Protein AF-A0A2S2P5C7-F1 (afdb_monomer_lite)

Sequence (188 aa):
GDPSWLLGLTHVPRKLRNLYEINKILAHRPWLVTKEDIKKVVKGPNSWSMSDLGHAIILLVHFHSLCSFVFACNLNDEIPRAVKVSGVYFRRRSKPCLRGYADESVISDDEGLEPIVERMKKLSEPATEQERIQRYELVQSQLCDSDTSADNGLDPDVKPFVEDSGYSYLDCSRRQFAQQSSFILQVL

InterPro domains:
  IPR006730 Sestrin [PF04636] (1-183)
  IPR006730 Sestrin [PTHR12474] (1-182)

Radius of gyration: 22.21 Å; chains: 1; bounding box: 50×44×58 Å

Organism: Schizaphis graminum (NCBI:txid13262)

Foldseek 3Di:
DPCQPLVFPVSDDPLVNLCVVVLLCLLAPVVPDDPVSQCSQQDDPSHDDPVRVVVVSVVSNVVSVVVVVCVVVVVVVPDDVDDPPDDPDPPDPPDDPDPDDDDPDDDPCCVVVVVVVVVVVVVPDDDDPVVVVVVVVVVLVVVLPDPPPPCPDDDPSCVSHDDCPVRHNHDPVPPPCSVPDDDDDDDD

Secondary structure (DSSP, 8-state):
--GGGGG-GGGS-HHHHTTHHHHHHHHH-GGG--HHHHHHHHSSTTPPPHHHHHHHHHHHHHHHHHHHHHHHTTGGGG--SS--------------S--S---------GGGTHHHHHHHHHTTSPPPHHHHHHHHHHHHHHHHT----------TTTGGG-S-TT--S--TT-TTTTTS--------

pLDDT: mean 75.25, std 20.29, range [33.53, 97.94]

Structure (mmCIF, N/CA/C/O backbone):
data_AF-A0A2S2P5C7-F1
#
_entry.id   AF-A0A2S2P5C7-F1
#
loop_
_atom_site.group_PDB
_atom_site.id
_atom_site.type_symbol
_atom_site.label_atom_id
_atom_site.label_alt_id
_atom_site.label_comp_id
_atom_site.label_asym_id
_atom_site.label_entity_id
_atom_site.label_seq_id
_atom_site.pdbx_PDB_ins_code
_atom_site.Cartn_x
_atom_site.Cartn_y
_atom_site.Cartn_z
_atom_site.occupancy
_atom_site.B_iso_or_equiv
_atom_site.auth_seq_id
_atom_site.auth_comp_id
_atom_site.auth_asym_id
_atom_site.auth_atom_id
_atom_site.pdbx_PDB_model_num
ATOM 1 N N . GLY A 1 1 ? 19.003 -4.142 -11.051 1.00 83.38 1 GLY A N 1
ATOM 2 C CA . GLY A 1 1 ? 17.843 -3.761 -11.878 1.00 83.38 1 GLY A CA 1
ATOM 3 C C . GLY A 1 1 ? 18.333 -2.972 -13.068 1.00 83.38 1 GLY A C 1
ATOM 4 O O . GLY A 1 1 ? 19.464 -2.502 -13.027 1.00 83.38 1 GLY A O 1
ATOM 5 N N . ASP A 1 2 ? 17.518 -2.856 -14.108 1.00 93.94 2 ASP A N 1
ATOM 6 C CA . ASP A 1 2 ? 17.809 -1.975 -15.242 1.00 93.94 2 ASP A CA 1
ATOM 7 C C . ASP A 1 2 ? 17.642 -0.504 -14.794 1.00 93.94 2 ASP A C 1
ATOM 9 O O . ASP A 1 2 ? 16.569 -0.149 -14.296 1.00 93.94 2 ASP A O 1
ATOM 13 N N . PRO A 1 3 ? 18.682 0.346 -14.912 1.00 95.44 3 PRO A N 1
ATOM 14 C CA . PRO A 1 3 ? 18.632 1.737 -14.460 1.00 95.44 3 PRO A CA 1
ATOM 15 C C . PRO A 1 3 ? 17.555 2.577 -15.146 1.00 95.44 3 PRO A C 1
ATOM 17 O O . PRO A 1 3 ? 17.092 3.553 -14.561 1.00 95.44 3 PRO A O 1
ATOM 20 N N . SER A 1 4 ? 17.128 2.200 -16.356 1.00 96.19 4 SER A N 1
ATOM 21 C CA . SER A 1 4 ? 16.084 2.926 -17.084 1.00 96.19 4 SER A CA 1
ATOM 22 C C . SER A 1 4 ? 14.759 2.960 -16.323 1.00 96.19 4 SER A C 1
ATOM 24 O O . SER A 1 4 ? 13.981 3.892 -16.497 1.00 96.19 4 SER A O 1
ATOM 26 N N . TRP A 1 5 ? 14.521 2.009 -15.414 1.00 95.38 5 TRP A N 1
ATOM 27 C CA . TRP A 1 5 ? 13.316 1.978 -14.585 1.00 95.38 5 TRP A CA 1
ATOM 28 C C . TRP A 1 5 ? 13.217 3.194 -13.666 1.00 95.38 5 TRP A C 1
ATOM 30 O O . TRP A 1 5 ? 12.113 3.563 -13.282 1.00 95.38 5 TRP A O 1
ATOM 40 N N . LEU A 1 6 ? 14.346 3.834 -13.342 1.00 94.00 6 LEU A N 1
ATOM 41 C CA . LEU A 1 6 ? 14.386 5.040 -12.518 1.00 94.00 6 LEU A CA 1
ATOM 42 C C . LEU A 1 6 ? 13.932 6.304 -13.268 1.00 94.00 6 LEU A C 1
ATOM 44 O O . LEU A 1 6 ? 13.795 7.356 -12.657 1.00 94.00 6 LEU A O 1
ATOM 48 N N . LEU A 1 7 ? 13.686 6.214 -14.578 1.00 94.12 7 LEU A N 1
ATOM 49 C CA . LEU A 1 7 ? 13.185 7.332 -15.382 1.00 94.12 7 LEU A CA 1
ATOM 50 C C . LEU A 1 7 ? 11.665 7.535 -15.235 1.00 94.12 7 LEU A C 1
ATOM 52 O O . LEU A 1 7 ? 11.131 8.528 -15.721 1.00 94.12 7 LEU A O 1
ATOM 56 N N . GLY A 1 8 ? 10.965 6.604 -14.578 1.00 93.56 8 GLY A N 1
ATOM 57 C CA . GLY A 1 8 ? 9.532 6.685 -14.290 1.00 93.56 8 GLY A CA 1
ATOM 58 C C . GLY A 1 8 ? 8.762 5.419 -14.667 1.00 93.56 8 GLY A C 1
ATOM 59 O O . GLY A 1 8 ? 9.292 4.496 -15.291 1.00 93.56 8 GLY A O 1
ATOM 60 N N . LEU A 1 9 ? 7.472 5.375 -14.315 1.00 93.25 9 LEU A N 1
ATOM 61 C CA . LEU A 1 9 ? 6.610 4.195 -14.512 1.00 93.25 9 LEU A CA 1
ATOM 62 C C . LEU A 1 9 ? 6.568 3.703 -15.964 1.00 93.25 9 LEU A C 1
ATOM 64 O O . LEU A 1 9 ? 6.479 2.499 -16.219 1.00 93.25 9 LEU A O 1
ATOM 68 N N . THR A 1 10 ? 6.666 4.602 -16.941 1.00 94.50 10 THR A N 1
ATOM 69 C CA . THR A 1 10 ? 6.653 4.274 -18.377 1.00 94.50 10 THR A CA 1
ATOM 70 C C . THR A 1 10 ? 7.843 3.409 -18.817 1.00 94.50 10 THR A C 1
ATOM 72 O O . THR A 1 10 ? 7.720 2.660 -19.791 1.00 94.50 10 THR A O 1
ATOM 75 N N . HIS A 1 11 ? 8.942 3.414 -18.063 1.00 95.75 11 HIS A N 1
ATOM 76 C CA . HIS A 1 11 ? 10.135 2.605 -18.328 1.00 95.75 11 HIS A CA 1
ATOM 77 C C . HIS A 1 11 ? 10.147 1.271 -17.569 1.00 95.75 11 HIS A C 1
ATOM 79 O O . HIS A 1 11 ? 10.934 0.377 -17.875 1.00 95.75 11 HIS A O 1
ATOM 85 N N . VAL A 1 12 ? 9.243 1.100 -16.605 1.00 95.25 12 VAL A N 1
ATOM 86 C CA . VAL A 1 12 ? 9.128 -0.120 -15.805 1.00 95.25 12 VAL A CA 1
ATOM 87 C C . VAL A 1 12 ? 8.458 -1.243 -16.628 1.00 95.25 12 VAL A C 1
ATOM 89 O O . VAL A 1 12 ? 7.472 -0.991 -17.333 1.00 95.25 12 VAL A O 1
ATOM 92 N N . PRO A 1 13 ? 8.925 -2.507 -16.538 1.00 95.00 13 PRO A N 1
ATOM 93 C CA . PRO A 1 13 ? 8.325 -3.637 -17.237 1.00 95.00 13 PRO A CA 1
ATOM 94 C C . PRO A 1 13 ? 6.828 -3.762 -16.971 1.00 95.00 13 PRO A C 1
ATOM 96 O O . PRO A 1 13 ? 6.355 -3.561 -15.849 1.00 95.00 13 PRO A O 1
ATOM 99 N N . ARG A 1 14 ? 6.069 -4.178 -17.996 1.00 94.31 14 ARG A N 1
ATOM 100 C CA . ARG A 1 14 ? 4.602 -4.259 -17.905 1.00 94.31 14 ARG A CA 1
ATOM 101 C C . ARG A 1 14 ? 4.131 -5.126 -16.735 1.00 94.31 14 ARG A C 1
ATOM 103 O O . ARG A 1 14 ? 3.173 -4.745 -16.076 1.00 94.31 14 ARG A O 1
ATOM 110 N N . LYS A 1 15 ? 4.842 -6.222 -16.438 1.00 94.44 15 LYS A N 1
ATOM 111 C CA . LYS A 1 15 ? 4.555 -7.090 -15.286 1.00 94.44 15 LYS A CA 1
ATOM 112 C C . LYS A 1 15 ? 4.512 -6.303 -13.971 1.00 94.44 15 LYS A C 1
ATOM 114 O O . LYS A 1 15 ? 3.547 -6.430 -13.229 1.00 94.44 15 LYS A O 1
ATOM 119 N N . LEU A 1 16 ? 5.518 -5.471 -13.698 1.00 94.81 16 LEU A N 1
ATOM 120 C CA . LEU A 1 16 ? 5.588 -4.664 -12.475 1.00 94.81 16 LEU A CA 1
ATOM 121 C C . LEU A 1 16 ? 4.537 -3.546 -12.477 1.00 94.81 16 LEU A C 1
ATOM 123 O O . LEU A 1 16 ? 3.857 -3.355 -11.476 1.00 94.81 16 LEU A O 1
ATOM 127 N N . ARG A 1 17 ? 4.330 -2.866 -13.613 1.00 94.31 17 ARG A N 1
ATOM 128 C CA . ARG A 1 17 ? 3.275 -1.843 -13.740 1.00 94.31 17 ARG A CA 1
ATOM 129 C C . ARG A 1 17 ? 1.872 -2.367 -13.452 1.00 94.31 17 ARG A C 1
ATOM 131 O O . ARG A 1 17 ? 1.049 -1.620 -12.942 1.00 94.31 17 ARG A O 1
ATOM 138 N N . ASN A 1 18 ? 1.589 -3.635 -13.748 1.00 94.12 18 ASN A N 1
ATOM 139 C CA . ASN A 1 18 ? 0.283 -4.222 -13.447 1.00 94.12 18 ASN A CA 1
ATOM 140 C C . ASN A 1 18 ? -0.030 -4.220 -11.934 1.00 94.12 18 ASN A C 1
ATOM 142 O O . ASN A 1 18 ? -1.199 -4.285 -11.571 1.00 94.12 18 ASN A O 1
ATOM 146 N N . LEU A 1 19 ? 0.978 -4.104 -11.055 1.00 95.56 19 LEU A N 1
ATOM 147 C CA . LEU A 1 19 ? 0.783 -3.948 -9.608 1.00 95.56 19 LEU A CA 1
ATOM 148 C C . LEU A 1 19 ? 0.408 -2.523 -9.182 1.00 95.56 19 LEU A C 1
ATOM 150 O O . LEU A 1 19 ? 0.074 -2.319 -8.019 1.00 95.56 19 LEU A O 1
ATOM 154 N N . TYR A 1 20 ? 0.482 -1.533 -10.073 1.00 95.19 20 TYR A N 1
ATOM 155 C CA . TYR A 1 20 ? 0.303 -0.131 -9.696 1.00 95.19 20 TYR A CA 1
ATOM 156 C C . TYR A 1 20 ? -1.069 0.127 -9.065 1.00 95.19 20 TYR A C 1
ATOM 158 O O . TYR A 1 20 ? -1.152 0.712 -7.988 1.00 95.19 20 TYR A O 1
A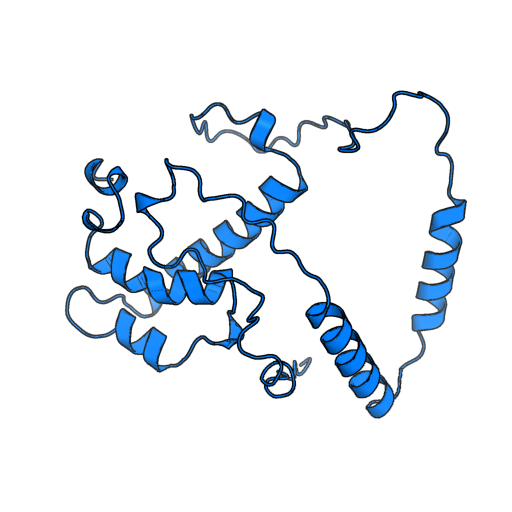TOM 166 N N . GLU A 1 21 ? -2.135 -0.381 -9.687 1.00 94.06 21 GLU A N 1
ATOM 167 C CA . GLU A 1 21 ? -3.491 -0.119 -9.205 1.00 94.06 21 GLU A CA 1
ATOM 168 C C . GLU A 1 21 ? -3.736 -0.744 -7.828 1.00 94.06 21 GLU A C 1
ATOM 170 O O . GLU A 1 21 ? -4.231 -0.076 -6.924 1.00 94.06 21 GLU A O 1
ATOM 175 N N . ILE A 1 22 ? -3.313 -1.997 -7.624 1.00 95.31 22 ILE A N 1
ATOM 176 C CA . ILE A 1 22 ? -3.455 -2.641 -6.314 1.00 95.31 22 ILE A CA 1
ATOM 177 C C . ILE A 1 22 ? -2.564 -1.971 -5.260 1.00 95.31 22 ILE A C 1
ATOM 179 O O . ILE A 1 22 ? -3.008 -1.801 -4.131 1.00 95.31 22 ILE A O 1
ATOM 183 N N . ASN A 1 23 ? -1.354 -1.523 -5.617 1.00 96.25 23 ASN A N 1
ATOM 184 C CA . ASN A 1 23 ? -0.478 -0.763 -4.722 1.00 96.25 23 ASN A CA 1
ATOM 185 C C . ASN A 1 23 ? -1.152 0.529 -4.240 1.00 96.25 23 ASN A C 1
ATOM 187 O O . ASN A 1 23 ? -1.199 0.790 -3.040 1.00 96.25 23 ASN A O 1
ATOM 191 N N . LYS A 1 24 ? -1.727 1.298 -5.171 1.00 93.94 24 LYS A N 1
ATOM 192 C CA . LYS A 1 24 ? -2.457 2.536 -4.882 1.00 93.94 24 LYS A CA 1
ATOM 193 C C . LYS A 1 24 ? -3.642 2.284 -3.944 1.00 93.94 24 LYS A C 1
ATOM 195 O O . LYS A 1 24 ? -3.802 2.984 -2.946 1.00 93.94 24 LYS A O 1
ATOM 200 N N . ILE A 1 25 ? -4.454 1.262 -4.224 1.00 93.44 25 ILE A N 1
ATOM 201 C CA . ILE A 1 25 ? -5.602 0.914 -3.374 1.00 93.44 25 ILE A CA 1
ATOM 202 C C . ILE A 1 25 ? -5.132 0.487 -1.977 1.00 93.44 25 ILE A C 1
ATOM 204 O O . ILE A 1 25 ? -5.662 0.994 -0.992 1.00 93.44 25 ILE A O 1
ATOM 208 N N . LEU A 1 26 ? -4.124 -0.385 -1.879 1.00 94.81 26 LEU A N 1
ATOM 209 C CA . LEU A 1 26 ? -3.579 -0.854 -0.600 1.00 94.81 26 LEU A CA 1
ATOM 210 C C . LEU A 1 26 ? -3.034 0.291 0.264 1.00 94.81 26 LEU A C 1
ATOM 212 O O . LEU A 1 26 ? -3.260 0.283 1.471 1.00 94.81 26 LEU A O 1
ATOM 216 N N . ALA A 1 27 ? -2.367 1.273 -0.349 1.00 92.19 27 ALA A N 1
ATOM 217 C CA . ALA A 1 27 ? -1.740 2.386 0.361 1.00 92.19 27 ALA A CA 1
ATOM 218 C C . ALA A 1 27 ? -2.747 3.342 1.018 1.00 92.19 27 ALA A C 1
ATOM 220 O O . ALA A 1 27 ? -2.445 3.936 2.051 1.00 92.19 27 ALA A O 1
ATOM 221 N N . HIS A 1 28 ? -3.932 3.515 0.422 1.00 89.94 28 HIS A N 1
ATOM 222 C CA . HIS A 1 28 ? -4.859 4.570 0.842 1.00 89.94 28 HIS A CA 1
ATOM 223 C C . HIS A 1 28 ? -6.251 4.073 1.237 1.00 89.94 28 HIS A C 1
ATOM 225 O O . HIS A 1 28 ? -6.854 4.638 2.143 1.00 89.94 28 HIS A O 1
ATOM 231 N N . ARG A 1 29 ? -6.796 3.055 0.559 1.00 89.88 29 ARG A N 1
ATOM 232 C CA . ARG A 1 29 ? -8.174 2.567 0.759 1.00 89.88 29 ARG A CA 1
ATOM 233 C C . ARG A 1 29 ? -8.249 1.046 0.578 1.00 89.88 29 ARG A C 1
ATOM 235 O O . ARG A 1 29 ? -8.910 0.569 -0.348 1.00 89.88 29 ARG A O 1
ATOM 242 N N . PRO A 1 30 ? -7.580 0.256 1.435 1.00 91.00 30 PRO A N 1
ATOM 243 C CA . PRO A 1 30 ? -7.446 -1.191 1.249 1.00 91.00 30 PRO A CA 1
ATOM 244 C C . PRO A 1 30 ? -8.789 -1.943 1.213 1.00 91.00 30 PRO A C 1
ATOM 246 O O . PRO A 1 30 ? -8.877 -3.007 0.606 1.00 91.00 30 PRO A O 1
ATOM 249 N N . TRP A 1 31 ? -9.856 -1.383 1.793 1.00 88.94 31 TRP A N 1
ATOM 250 C CA . TRP A 1 31 ? -11.213 -1.947 1.735 1.00 88.94 31 TRP A CA 1
ATOM 251 C C . TRP A 1 31 ? -11.845 -1.933 0.332 1.00 88.94 31 TRP A C 1
ATOM 253 O O . TRP A 1 31 ? -12.856 -2.597 0.123 1.00 88.94 31 TRP A O 1
ATOM 263 N N . LEU A 1 32 ? -11.274 -1.205 -0.637 1.00 90.50 32 LEU A N 1
ATOM 264 C CA . LEU A 1 32 ? -11.759 -1.175 -2.023 1.00 90.50 32 LEU A CA 1
ATOM 265 C C . LEU A 1 32 ? -11.152 -2.266 -2.917 1.00 90.50 32 LEU A C 1
ATOM 267 O O . LEU A 1 32 ? -11.518 -2.345 -4.087 1.00 90.50 32 LEU A O 1
ATOM 271 N N . VAL A 1 33 ? -10.238 -3.105 -2.413 1.00 91.94 33 VAL A N 1
ATOM 272 C CA . VAL A 1 33 ? -9.655 -4.194 -3.214 1.00 91.94 33 VAL A CA 1
ATOM 273 C C . VAL A 1 33 ? -10.740 -5.204 -3.598 1.00 91.94 33 VAL A C 1
ATOM 275 O O . VAL A 1 33 ? -11.370 -5.817 -2.736 1.00 91.94 33 VAL A O 1
ATOM 278 N N . THR A 1 34 ? -10.923 -5.433 -4.900 1.00 93.88 34 THR A N 1
ATOM 279 C CA . THR A 1 34 ? -11.916 -6.385 -5.421 1.00 93.88 34 THR A CA 1
ATOM 280 C C . THR A 1 34 ? -11.280 -7.641 -6.023 1.00 93.88 34 THR A C 1
ATOM 282 O O . THR A 1 34 ? -10.084 -7.700 -6.325 1.00 93.88 34 THR A O 1
ATOM 285 N N . LYS A 1 35 ? -12.099 -8.675 -6.267 1.00 94.69 35 LYS A N 1
ATOM 286 C CA . LYS A 1 35 ? -11.662 -9.891 -6.981 1.00 94.69 35 LYS A CA 1
ATOM 287 C C . LYS A 1 35 ? -11.196 -9.565 -8.403 1.00 94.69 35 LYS A C 1
ATOM 289 O O . LYS A 1 35 ? -10.362 -10.276 -8.962 1.00 94.69 35 LYS A O 1
ATOM 294 N N . GLU A 1 36 ? -11.744 -8.516 -9.002 1.00 94.50 36 GLU A N 1
ATOM 295 C CA . GLU A 1 36 ? -11.441 -8.049 -10.350 1.00 94.50 36 GLU A CA 1
ATOM 296 C C . GLU A 1 36 ? -10.030 -7.466 -10.415 1.00 94.50 36 GLU A C 1
ATOM 298 O O . GLU A 1 36 ? -9.313 -7.738 -11.378 1.00 94.50 36 GLU A O 1
ATOM 303 N N . ASP A 1 37 ? -9.592 -6.764 -9.371 1.00 94.19 37 ASP A N 1
ATOM 304 C CA . ASP A 1 37 ? -8.235 -6.221 -9.289 1.00 94.19 37 ASP A CA 1
ATOM 305 C C . ASP A 1 37 ? -7.196 -7.340 -9.198 1.00 94.19 37 ASP A C 1
ATOM 307 O O . ASP A 1 37 ? -6.212 -7.323 -9.934 1.00 94.19 37 ASP A O 1
ATOM 311 N N . ILE A 1 38 ? -7.478 -8.397 -8.428 1.00 95.19 38 ILE A N 1
ATOM 312 C CA . ILE A 1 38 ? -6.637 -9.605 -8.401 1.00 95.19 38 ILE A CA 1
ATOM 313 C C . ILE A 1 38 ? -6.603 -10.279 -9.779 1.00 95.19 38 ILE A C 1
ATOM 315 O O . ILE A 1 38 ? -5.528 -10.593 -10.296 1.00 95.19 38 ILE A O 1
ATOM 319 N N . LYS A 1 39 ? -7.769 -10.469 -10.420 1.00 94.25 39 LYS A N 1
ATOM 320 C CA . LYS A 1 39 ? -7.869 -11.103 -11.748 1.00 94.25 39 LYS A CA 1
ATOM 321 C C . LYS A 1 39 ? -7.051 -10.361 -12.807 1.00 94.25 39 LYS A C 1
ATOM 323 O O . LYS A 1 39 ? -6.435 -11.032 -13.632 1.00 94.25 39 LYS A O 1
ATOM 328 N N . LYS A 1 40 ? -7.034 -9.023 -12.800 1.00 92.31 40 LYS A N 1
ATOM 329 C CA . LYS A 1 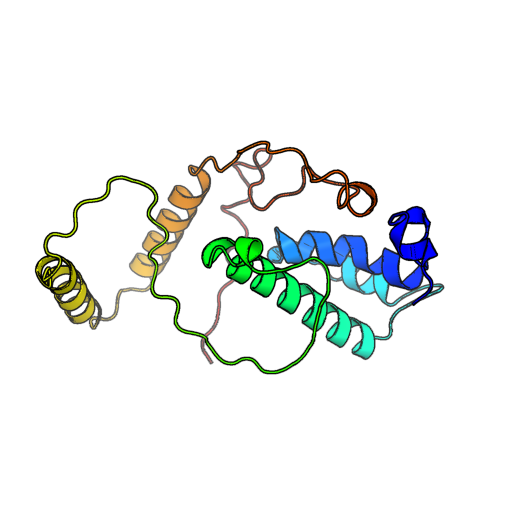40 ? -6.260 -8.207 -13.758 1.00 92.31 40 LYS A CA 1
ATOM 330 C C . LYS A 1 40 ? -4.754 -8.466 -13.667 1.00 92.31 40 LYS A C 1
ATOM 332 O O . LYS A 1 40 ? -4.065 -8.370 -14.676 1.00 92.31 40 LYS A O 1
ATOM 337 N N . VAL A 1 41 ? -4.248 -8.800 -12.480 1.00 94.88 41 VAL A N 1
ATOM 338 C CA . VAL A 1 41 ? -2.812 -9.003 -12.240 1.00 94.88 41 VAL A CA 1
ATOM 339 C C . VAL A 1 41 ? -2.373 -10.437 -12.557 1.00 94.88 41 VAL A C 1
ATOM 341 O O . VAL A 1 41 ? -1.267 -10.654 -13.057 1.00 94.88 41 VAL A O 1
ATOM 344 N N . VAL A 1 42 ? -3.239 -11.423 -12.301 1.00 95.81 42 VAL A N 1
ATOM 345 C CA . VAL A 1 42 ? -2.905 -12.853 -12.462 1.00 95.81 42 VAL A CA 1
ATOM 346 C C . VAL A 1 42 ? -3.319 -13.455 -13.808 1.00 95.81 42 VAL A C 1
ATOM 348 O O . VAL A 1 42 ? -2.978 -14.600 -14.100 1.00 95.81 42 VAL A O 1
ATOM 351 N N . LYS A 1 43 ? -4.036 -12.707 -14.654 1.00 91.81 43 LYS A N 1
ATOM 352 C CA . LYS A 1 43 ? -4.461 -13.152 -15.992 1.00 91.81 43 LYS A CA 1
ATOM 353 C C . LYS A 1 43 ? -3.801 -12.332 -17.101 1.00 91.81 43 LYS A C 1
ATOM 355 O O . LYS A 1 43 ? -3.542 -11.147 -16.937 1.00 91.81 43 LYS A O 1
ATOM 360 N N . GLY A 1 44 ? -3.610 -12.959 -18.263 1.00 85.31 44 GLY A N 1
ATOM 361 C CA . GLY A 1 44 ? -3.111 -12.302 -19.475 1.00 85.31 44 GLY A CA 1
ATOM 362 C C . GLY A 1 44 ? -1.584 -12.341 -19.638 1.00 85.31 44 GLY A C 1
ATOM 363 O O . GLY A 1 44 ? -0.896 -13.061 -18.913 1.00 85.31 44 GLY A O 1
ATOM 364 N N . PRO A 1 45 ? -1.037 -11.606 -20.621 1.00 85.88 45 PRO A N 1
ATOM 365 C CA . PRO A 1 45 ? 0.401 -11.541 -20.853 1.00 85.88 45 PRO A CA 1
ATOM 366 C C . PRO A 1 45 ? 1.098 -10.790 -19.714 1.00 85.88 45 PRO A C 1
ATOM 368 O O . PRO A 1 45 ? 0.600 -9.770 -19.241 1.00 85.88 45 PRO A O 1
ATOM 371 N N . ASN A 1 46 ? 2.290 -11.249 -19.317 1.00 89.00 46 ASN A N 1
ATOM 372 C CA . ASN A 1 46 ? 3.040 -10.694 -18.181 1.00 89.00 46 ASN A CA 1
ATOM 373 C C . ASN A 1 46 ? 2.292 -10.813 -16.838 1.00 89.00 46 ASN A C 1
ATOM 375 O O . ASN A 1 46 ? 2.375 -9.914 -15.998 1.00 89.00 46 ASN A O 1
ATOM 379 N N . SER A 1 47 ? 1.555 -11.909 -16.646 1.00 93.81 47 SER A N 1
ATOM 380 C CA . SER A 1 47 ? 0.822 -12.179 -15.413 1.00 93.81 47 SER A CA 1
ATOM 381 C C . SER A 1 47 ? 1.739 -12.519 -14.235 1.00 93.81 47 SER A C 1
ATOM 383 O O . SER A 1 47 ? 2.884 -12.970 -14.378 1.00 93.81 47 SER A O 1
ATOM 385 N N . TRP A 1 48 ? 1.204 -12.303 -13.040 1.00 96.75 48 TRP A N 1
ATOM 386 C CA . TRP A 1 48 ? 1.752 -12.826 -11.795 1.00 96.75 48 TRP A CA 1
ATOM 387 C C . TRP A 1 48 ? 1.124 -14.175 -11.465 1.00 96.75 48 TRP A C 1
ATOM 389 O O . TRP A 1 48 ? -0.061 -14.394 -11.720 1.00 96.75 48 TRP A O 1
ATOM 399 N N . SER A 1 49 ? 1.898 -15.076 -10.859 1.00 96.38 49 SER A N 1
ATOM 400 C CA . SER A 1 49 ? 1.298 -16.222 -10.181 1.00 96.38 49 SER A CA 1
ATOM 401 C C . SER A 1 49 ? 0.612 -15.754 -8.890 1.00 96.38 49 SER A C 1
ATOM 403 O O . SER A 1 49 ? 0.947 -14.700 -8.345 1.00 96.38 49 SER A O 1
ATOM 405 N N . MET A 1 50 ? -0.334 -16.542 -8.368 1.00 94.38 50 MET A N 1
ATOM 406 C CA . MET A 1 50 ? -0.981 -16.235 -7.082 1.00 94.38 50 MET A CA 1
ATOM 407 C C . MET A 1 50 ? 0.032 -16.134 -5.932 1.00 94.38 50 MET A C 1
ATOM 409 O O . MET A 1 50 ? -0.119 -15.284 -5.059 1.00 94.38 50 MET A O 1
ATOM 413 N N . SER A 1 51 ? 1.078 -16.969 -5.947 1.00 96.12 51 SER A N 1
ATOM 414 C CA . SER A 1 51 ? 2.135 -16.936 -4.932 1.00 96.12 51 SER A CA 1
ATOM 415 C C . SER A 1 51 ? 2.985 -15.672 -5.054 1.00 96.12 51 SER A C 1
ATOM 417 O O . SER A 1 51 ? 3.172 -14.970 -4.061 1.00 96.12 51 SER A O 1
ATOM 419 N N . ASP A 1 52 ? 3.439 -15.326 -6.262 1.00 96.25 52 ASP A N 1
ATOM 420 C CA . ASP A 1 52 ? 4.257 -14.126 -6.471 1.00 96.25 52 ASP A CA 1
ATOM 421 C C . ASP A 1 52 ? 3.477 -12.852 -6.128 1.00 96.25 52 ASP A C 1
ATOM 423 O O . ASP A 1 52 ? 4.038 -11.924 -5.552 1.00 96.25 52 ASP A O 1
ATOM 427 N N . LEU A 1 53 ? 2.177 -12.808 -6.453 1.00 96.50 53 LEU A N 1
ATOM 428 C CA . LEU A 1 53 ? 1.309 -11.694 -6.077 1.00 96.50 53 LEU A CA 1
ATOM 429 C C . LEU A 1 53 ? 1.191 -11.571 -4.554 1.00 96.50 53 LEU A C 1
ATOM 431 O O . LEU A 1 53 ? 1.288 -10.465 -4.033 1.00 96.50 53 LEU A O 1
ATOM 435 N N . GLY A 1 54 ? 1.034 -12.688 -3.836 1.00 96.81 54 GLY A N 1
ATOM 436 C CA . GLY A 1 54 ? 1.034 -12.690 -2.372 1.00 96.81 54 GLY A CA 1
ATOM 437 C C . GLY A 1 54 ? 2.315 -12.083 -1.794 1.00 96.81 54 GLY A C 1
ATOM 438 O O . GLY A 1 54 ? 2.249 -11.187 -0.955 1.00 96.81 54 GLY A O 1
ATOM 439 N N . HIS A 1 55 ? 3.479 -12.491 -2.305 1.00 97.31 55 HIS A N 1
ATOM 440 C CA . HIS A 1 55 ? 4.766 -11.919 -1.897 1.00 97.31 55 HIS A CA 1
ATOM 441 C C . HIS A 1 55 ? 4.881 -10.429 -2.242 1.00 97.31 55 HIS A C 1
ATOM 443 O O . HIS A 1 55 ? 5.338 -9.639 -1.417 1.00 97.31 55 HIS A O 1
ATOM 449 N N . ALA A 1 56 ? 4.442 -10.025 -3.437 1.00 97.38 56 ALA A N 1
ATOM 450 C CA . ALA A 1 56 ? 4.447 -8.626 -3.843 1.00 97.38 56 ALA A CA 1
ATOM 451 C C . ALA A 1 56 ? 3.569 -7.770 -2.920 1.00 97.38 56 ALA A C 1
ATOM 453 O O . ALA A 1 56 ? 4.014 -6.718 -2.475 1.00 97.38 56 ALA A O 1
ATOM 454 N N . ILE A 1 57 ? 2.366 -8.236 -2.568 1.00 97.19 57 ILE A N 1
ATOM 455 C CA . ILE A 1 57 ? 1.473 -7.537 -1.633 1.00 97.19 57 ILE A CA 1
ATOM 456 C C . ILE A 1 57 ? 2.148 -7.363 -0.272 1.00 97.19 57 ILE A C 1
ATOM 458 O O . ILE A 1 57 ? 2.125 -6.255 0.255 1.00 97.19 57 ILE A O 1
ATOM 462 N N . ILE A 1 58 ? 2.793 -8.408 0.262 1.00 97.94 58 ILE A N 1
ATOM 463 C CA . ILE A 1 58 ? 3.537 -8.332 1.531 1.00 97.94 58 ILE A CA 1
ATOM 464 C C . ILE A 1 58 ? 4.608 -7.237 1.468 1.00 97.94 58 ILE A C 1
ATOM 466 O O . ILE A 1 58 ? 4.720 -6.439 2.396 1.00 97.94 58 ILE A O 1
ATOM 470 N N . LEU A 1 59 ? 5.364 -7.158 0.369 1.00 97.88 59 LEU A N 1
ATOM 471 C CA . LEU A 1 59 ? 6.363 -6.105 0.183 1.00 97.88 59 LEU A CA 1
ATOM 472 C C . LEU A 1 59 ? 5.722 -4.713 0.138 1.00 97.88 59 LEU A C 1
ATOM 474 O O . LEU A 1 59 ? 6.204 -3.808 0.812 1.00 97.88 59 LEU A O 1
ATOM 478 N N . LEU A 1 60 ? 4.632 -4.540 -0.614 1.00 96.81 60 LEU A N 1
ATOM 479 C CA . LEU A 1 60 ? 3.947 -3.251 -0.729 1.00 96.81 60 LEU A CA 1
ATOM 480 C C . LEU A 1 60 ? 3.461 -2.754 0.639 1.00 96.81 60 LEU A C 1
ATOM 482 O O . LEU A 1 60 ? 3.847 -1.665 1.059 1.00 96.81 60 LEU A O 1
ATOM 486 N N . VAL A 1 61 ? 2.704 -3.576 1.374 1.00 96.69 61 VAL A N 1
ATOM 487 C CA . VAL A 1 61 ? 2.164 -3.180 2.688 1.00 96.69 61 VAL A CA 1
ATOM 488 C C . VAL A 1 61 ? 3.266 -2.974 3.727 1.00 96.69 61 VAL A C 1
ATOM 490 O O . VAL A 1 61 ? 3.158 -2.093 4.580 1.00 96.69 61 VAL A O 1
ATOM 493 N N . HIS A 1 62 ? 4.361 -3.736 3.634 1.00 96.56 62 HIS A N 1
ATOM 494 C CA . HIS A 1 62 ? 5.525 -3.535 4.486 1.00 96.56 62 HIS A CA 1
ATOM 495 C C . HIS A 1 62 ? 6.120 -2.141 4.275 1.00 96.56 62 HIS A C 1
ATOM 497 O O . HIS A 1 62 ? 6.283 -1.395 5.241 1.00 96.56 62 HIS A O 1
ATOM 503 N N . PHE A 1 63 ? 6.375 -1.748 3.025 1.00 95.31 63 PHE A N 1
ATOM 504 C CA . PHE A 1 63 ? 6.911 -0.421 2.732 1.00 95.31 63 PHE A CA 1
ATOM 505 C C . PHE A 1 63 ? 5.921 0.704 3.050 1.00 95.31 63 PHE A C 1
ATOM 507 O O . PHE A 1 63 ? 6.360 1.748 3.521 1.00 95.31 63 PHE A O 1
ATOM 514 N N . HIS A 1 64 ? 4.606 0.497 2.905 1.00 93.88 64 HIS A N 1
ATOM 515 C CA . HIS A 1 64 ? 3.606 1.476 3.361 1.00 93.88 64 HIS A CA 1
ATOM 516 C C . HIS A 1 64 ? 3.725 1.741 4.865 1.00 93.88 64 HIS A C 1
ATOM 518 O O . HIS A 1 64 ? 3.840 2.893 5.281 1.00 93.88 64 HIS A O 1
ATOM 524 N N . SER A 1 65 ? 3.784 0.679 5.677 1.00 93.00 65 SER A N 1
ATOM 525 C CA . SER A 1 65 ? 3.962 0.807 7.130 1.00 93.00 65 SER A CA 1
ATOM 526 C C . SER A 1 65 ? 5.300 1.458 7.501 1.00 93.00 65 SER A C 1
ATOM 528 O O . SER A 1 65 ? 5.369 2.283 8.415 1.00 93.00 65 SER A O 1
ATOM 530 N N . LEU A 1 66 ? 6.360 1.145 6.748 1.00 91.06 66 LEU A N 1
ATOM 531 C CA . LEU A 1 66 ? 7.683 1.719 6.949 1.00 91.06 66 LEU A CA 1
ATOM 532 C C . LEU A 1 66 ? 7.707 3.217 6.625 1.00 91.06 66 LEU A C 1
ATOM 534 O O . LEU A 1 66 ? 8.352 3.971 7.347 1.00 91.06 66 LEU A O 1
ATOM 538 N N . CYS A 1 67 ? 6.987 3.670 5.596 1.00 88.75 67 CYS A N 1
ATOM 539 C CA . CYS A 1 67 ? 6.857 5.093 5.283 1.00 88.75 67 CYS A CA 1
ATOM 540 C C . CYS A 1 67 ? 6.222 5.867 6.445 1.00 88.75 67 CYS A C 1
ATOM 542 O O . CYS A 1 67 ? 6.759 6.900 6.846 1.00 88.75 67 CYS A O 1
ATOM 544 N N . SER A 1 68 ? 5.139 5.347 7.035 1.00 86.81 68 SER A N 1
ATOM 545 C CA . SER A 1 68 ? 4.523 5.951 8.225 1.00 86.81 68 SER A CA 1
ATOM 546 C C . SER A 1 68 ? 5.489 5.997 9.407 1.00 86.81 68 SER A C 1
ATOM 548 O O . SER A 1 68 ? 5.571 7.013 10.093 1.00 86.81 68 SER A O 1
ATOM 550 N N . PHE A 1 69 ? 6.258 4.928 9.621 1.00 87.12 69 PHE A N 1
ATOM 551 C CA . PHE A 1 69 ? 7.267 4.868 10.676 1.00 87.12 69 PHE A CA 1
ATOM 552 C C . PHE A 1 69 ? 8.391 5.896 10.474 1.00 87.12 69 PHE A C 1
ATOM 554 O O . PHE A 1 69 ? 8.707 6.655 11.388 1.00 87.12 69 PHE A O 1
ATOM 561 N N . VAL A 1 70 ? 8.970 5.966 9.272 1.00 86.06 70 VAL A N 1
ATOM 562 C CA . VAL A 1 70 ? 10.035 6.922 8.923 1.00 86.06 70 VAL A CA 1
ATOM 563 C C . VAL A 1 70 ? 9.561 8.363 9.093 1.00 86.06 70 VAL A C 1
ATOM 565 O O . VAL A 1 70 ? 10.297 9.179 9.652 1.00 86.06 70 VAL A O 1
ATOM 568 N N . PHE A 1 71 ? 8.331 8.656 8.659 1.00 82.62 71 PHE A N 1
ATOM 569 C CA . PHE A 1 71 ? 7.709 9.965 8.825 1.00 82.62 71 PHE A CA 1
ATOM 570 C C . PHE A 1 71 ? 7.495 10.311 10.306 1.00 82.62 71 PHE A C 1
ATOM 572 O O . PHE A 1 71 ? 7.946 11.360 10.759 1.00 82.62 71 PHE A O 1
ATOM 579 N N . ALA A 1 72 ? 6.882 9.414 11.086 1.00 80.50 72 ALA A N 1
ATOM 580 C CA . ALA A 1 72 ? 6.584 9.647 12.501 1.00 80.50 72 ALA A CA 1
ATOM 581 C C . ALA A 1 72 ? 7.845 9.788 13.370 1.00 80.50 72 ALA A C 1
ATOM 583 O O . ALA A 1 72 ? 7.878 10.585 14.305 1.00 80.50 72 ALA A O 1
ATOM 584 N N . CYS A 1 73 ? 8.901 9.035 13.058 1.00 83.69 73 CYS A N 1
ATOM 585 C CA . CYS A 1 73 ? 10.166 9.090 13.785 1.00 83.69 73 CYS A CA 1
ATOM 586 C C . CYS A 1 73 ? 11.123 10.183 13.274 1.00 83.69 73 CYS A C 1
ATOM 588 O O . CYS A 1 73 ? 12.234 10.286 13.793 1.00 83.69 73 CYS A O 1
ATOM 590 N N . ASN A 1 74 ? 10.722 10.980 12.273 1.00 74.44 74 ASN A N 1
ATOM 591 C CA . ASN A 1 74 ? 11.547 12.001 11.617 1.00 74.44 74 ASN A CA 1
ATOM 592 C C . ASN A 1 74 ? 12.946 11.480 11.215 1.00 74.44 74 ASN A C 1
ATOM 594 O O . ASN A 1 74 ? 13.962 12.152 11.386 1.00 74.44 74 ASN A O 1
ATOM 598 N N . LEU A 1 75 ? 13.013 10.251 10.689 1.00 67.69 75 LEU A N 1
ATOM 599 C CA . LEU A 1 75 ? 14.283 9.587 10.353 1.00 67.69 75 LEU A CA 1
ATOM 600 C C . LEU A 1 75 ? 14.950 10.151 9.085 1.00 67.69 75 LEU A C 1
ATOM 602 O O . LEU A 1 75 ? 16.051 9.732 8.733 1.00 67.69 75 LEU A O 1
ATOM 606 N N . ASN A 1 76 ? 14.308 11.102 8.403 1.00 61.50 76 ASN A N 1
ATOM 607 C CA . ASN A 1 76 ? 14.782 11.671 7.140 1.00 61.50 76 ASN A CA 1
ATOM 608 C C . ASN A 1 76 ? 16.047 12.539 7.284 1.00 61.50 76 ASN A C 1
ATOM 610 O O . ASN A 1 76 ? 16.766 12.707 6.302 1.00 61.50 76 ASN A O 1
ATOM 614 N N . ASP A 1 77 ? 16.367 13.028 8.488 1.00 56.66 77 ASP A N 1
ATOM 615 C CA . ASP A 1 77 ? 17.527 13.906 8.718 1.00 56.66 77 ASP A CA 1
ATOM 616 C C . ASP A 1 77 ? 18.882 13.158 8.746 1.00 56.66 77 ASP A C 1
ATOM 618 O O . ASP A 1 77 ? 19.933 13.783 8.598 1.00 56.66 77 ASP A O 1
ATOM 622 N N . GLU A 1 78 ? 18.894 11.824 8.906 1.00 52.34 78 GLU A N 1
ATOM 623 C CA . GLU A 1 78 ? 20.126 11.011 9.007 1.00 52.34 78 GLU A CA 1
ATOM 624 C C . GLU A 1 78 ? 20.287 9.951 7.894 1.00 52.34 78 GLU A C 1
ATOM 626 O O . GLU A 1 78 ? 21.138 9.068 8.011 1.00 52.34 78 GLU A O 1
ATOM 631 N N . ILE A 1 79 ? 19.539 10.030 6.785 1.00 50.16 79 ILE A N 1
ATOM 632 C CA . ILE A 1 79 ? 19.741 9.141 5.625 1.00 50.16 79 ILE A CA 1
ATOM 633 C C . ILE A 1 79 ? 20.493 9.915 4.528 1.00 50.16 79 ILE A C 1
ATOM 635 O O . ILE A 1 79 ? 19.864 10.505 3.644 1.00 50.16 79 ILE A O 1
ATOM 639 N N . PRO A 1 80 ? 21.846 9.915 4.504 1.00 43.28 80 PRO A N 1
ATOM 640 C CA . PRO A 1 80 ? 22.558 10.143 3.253 1.00 43.28 80 PRO A CA 1
ATOM 641 C C . PRO A 1 80 ? 21.949 9.208 2.208 1.00 43.28 80 PRO A C 1
ATOM 643 O O . PRO A 1 80 ? 21.700 8.047 2.527 1.00 43.28 80 PRO A O 1
ATOM 646 N N . ARG A 1 81 ? 21.709 9.700 0.986 1.00 45.56 81 ARG A N 1
ATOM 647 C CA . ARG A 1 81 ? 21.104 8.994 -0.167 1.00 45.56 81 ARG A CA 1
ATOM 648 C C . ARG A 1 81 ? 21.897 7.753 -0.655 1.00 45.56 81 ARG A C 1
ATOM 650 O O . ARG A 1 81 ? 22.090 7.553 -1.847 1.00 45.56 81 ARG A O 1
ATOM 657 N N . ALA A 1 82 ? 22.381 6.911 0.248 1.00 41.88 82 ALA A N 1
ATOM 658 C CA . ALA A 1 82 ? 23.110 5.683 0.014 1.00 41.88 82 ALA A CA 1
ATOM 659 C C . ALA A 1 82 ? 22.777 4.704 1.148 1.00 41.88 82 ALA A C 1
ATOM 661 O O . ALA A 1 82 ? 23.320 4.773 2.250 1.00 41.88 82 ALA A O 1
ATOM 662 N N . VAL A 1 83 ? 21.879 3.768 0.852 1.0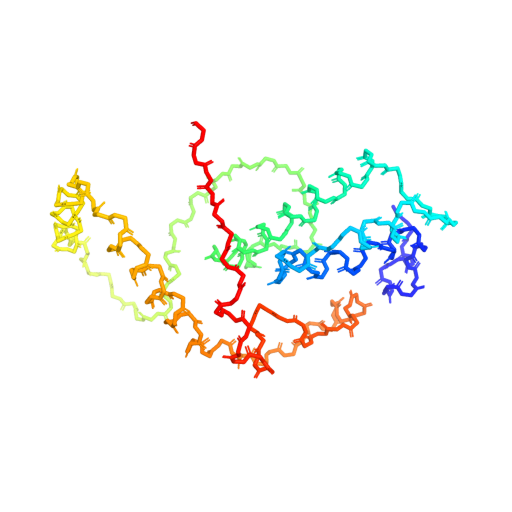0 40.84 83 VAL A N 1
ATOM 663 C CA . VAL A 1 83 ? 21.622 2.586 1.673 1.00 40.84 83 VAL A CA 1
ATOM 664 C C . VAL A 1 83 ? 22.946 1.840 1.887 1.00 40.84 83 VAL A C 1
ATOM 666 O O . VAL A 1 83 ? 23.435 1.146 0.997 1.00 40.84 83 VAL A O 1
ATOM 669 N N . LYS A 1 84 ? 23.526 1.953 3.084 1.00 33.53 84 LYS A N 1
ATOM 670 C CA . LYS A 1 84 ? 24.372 0.899 3.646 1.00 33.53 84 LYS A CA 1
ATOM 671 C C . LYS A 1 84 ? 23.475 0.047 4.528 1.00 33.53 84 LYS A C 1
ATOM 673 O O . LYS A 1 84 ? 23.190 0.406 5.664 1.00 33.53 84 LYS A O 1
ATOM 678 N N . VAL A 1 85 ? 23.027 -1.084 3.984 1.00 47.19 85 VAL A N 1
ATOM 679 C CA . VAL A 1 85 ? 22.497 -2.186 4.790 1.00 47.19 85 VAL A CA 1
ATOM 680 C C . VAL A 1 85 ? 23.634 -2.658 5.692 1.00 47.19 85 VAL A C 1
ATOM 682 O O . VAL A 1 85 ? 24.514 -3.390 5.252 1.00 47.19 85 VAL A O 1
ATOM 685 N N . SER A 1 86 ? 23.656 -2.198 6.939 1.00 40.84 86 SER A N 1
ATOM 686 C CA . SER A 1 86 ? 24.384 -2.875 8.005 1.00 40.84 86 SER A CA 1
ATOM 687 C C . SER A 1 86 ? 23.825 -2.463 9.361 1.00 40.84 86 SER A C 1
ATOM 689 O O . SER A 1 86 ? 23.946 -1.308 9.754 1.00 40.84 86 SER A O 1
ATOM 691 N N . GLY A 1 87 ? 23.215 -3.431 10.048 1.00 38.81 87 GLY A N 1
ATOM 692 C CA . GLY A 1 87 ? 22.967 -3.413 11.488 1.00 38.81 87 GLY A CA 1
ATOM 693 C C . GLY A 1 87 ? 21.972 -2.367 11.982 1.00 38.81 87 GLY A C 1
ATOM 694 O O . GLY A 1 87 ? 22.336 -1.229 12.261 1.00 38.81 87 GLY A O 1
ATOM 695 N N . VAL A 1 88 ? 20.730 -2.796 12.221 1.00 42.16 88 VAL A N 1
ATOM 696 C CA . VAL A 1 88 ? 19.796 -2.098 13.114 1.00 42.16 88 VAL A CA 1
ATOM 697 C C . VAL A 1 88 ? 20.364 -2.165 14.536 1.00 42.16 88 VAL A C 1
ATOM 699 O O . VAL A 1 88 ? 19.998 -3.019 15.336 1.00 42.16 88 VAL A O 1
ATOM 702 N N . TYR A 1 89 ? 21.289 -1.266 14.853 1.00 35.25 89 TYR A N 1
ATOM 703 C CA . TYR A 1 89 ? 21.457 -0.804 16.218 1.00 35.25 89 TYR A CA 1
ATOM 704 C C . TYR A 1 89 ? 20.598 0.443 16.347 1.00 35.25 89 TYR A C 1
ATOM 706 O O . TYR A 1 89 ? 20.878 1.469 15.729 1.00 35.25 89 TYR A O 1
ATOM 714 N N . PHE A 1 90 ? 19.547 0.336 17.159 1.00 38.41 90 PHE A N 1
ATOM 715 C CA . PHE A 1 90 ? 18.888 1.479 17.775 1.00 38.41 90 PHE A CA 1
ATOM 716 C C . PH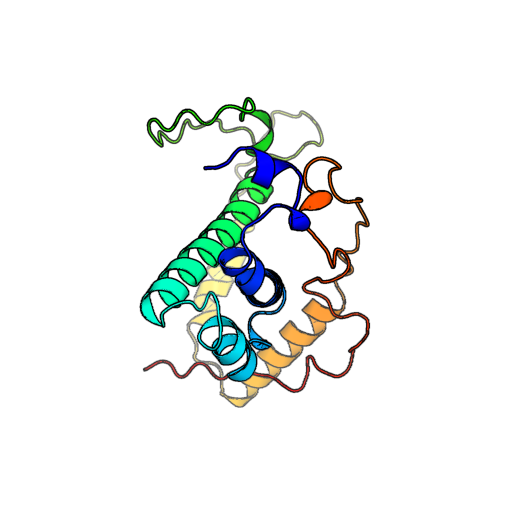E A 1 90 ? 19.960 2.331 18.456 1.00 38.41 90 PHE A C 1
ATOM 718 O O . PHE A 1 90 ? 20.327 2.113 19.612 1.00 38.41 90 PHE A O 1
ATOM 725 N N . ARG A 1 91 ? 20.492 3.318 17.740 1.00 35.88 91 ARG A N 1
ATOM 726 C CA . ARG A 1 91 ? 21.239 4.385 18.374 1.00 35.88 91 ARG A CA 1
ATOM 727 C C . ARG A 1 91 ? 20.183 5.290 18.990 1.00 35.88 91 ARG A C 1
ATOM 729 O O . ARG A 1 91 ? 19.548 6.073 18.295 1.00 35.88 91 ARG A O 1
ATOM 736 N N . ARG A 1 92 ? 19.967 5.137 20.302 1.00 43.53 92 ARG A N 1
ATOM 737 C CA . ARG A 1 92 ? 19.292 6.135 21.142 1.00 43.53 92 ARG A CA 1
ATOM 738 C C . ARG A 1 92 ? 19.917 7.502 20.840 1.00 43.53 92 ARG A C 1
ATOM 740 O O . ARG A 1 92 ? 20.952 7.853 21.400 1.00 43.53 92 ARG A O 1
ATOM 747 N N . ARG A 1 93 ? 19.289 8.288 19.972 1.00 39.31 93 ARG A N 1
ATOM 748 C CA . ARG A 1 93 ? 19.286 9.740 20.111 1.00 39.31 93 ARG A CA 1
ATOM 749 C C . ARG A 1 93 ? 17.928 10.092 20.671 1.00 39.31 93 ARG A C 1
ATOM 751 O O . ARG A 1 93 ? 16.970 10.310 19.944 1.00 39.31 93 ARG A O 1
ATOM 758 N N . SER A 1 94 ? 17.873 10.120 21.996 1.00 43.88 94 SER A N 1
ATOM 759 C CA . SER A 1 94 ? 16.899 10.930 22.707 1.00 43.88 94 SER A CA 1
ATOM 760 C C . SER A 1 94 ? 17.089 12.372 22.245 1.00 43.88 94 SER A C 1
ATOM 762 O O . SER A 1 94 ? 17.970 13.076 22.730 1.00 43.88 94 SER A O 1
ATOM 764 N N . LYS A 1 95 ? 16.316 12.788 21.248 1.00 41.25 95 LYS A N 1
ATOM 765 C CA . LYS A 1 95 ? 15.930 14.179 21.055 1.00 41.25 95 LYS A CA 1
ATOM 766 C C . LYS A 1 95 ? 14.449 14.155 20.693 1.00 41.25 95 LYS A C 1
ATOM 768 O O . LYS A 1 95 ? 14.124 13.686 19.605 1.00 41.25 95 LYS A O 1
ATOM 773 N N . PRO A 1 96 ? 13.561 14.571 21.610 1.00 40.97 96 PRO A N 1
ATOM 774 C CA . PRO A 1 96 ? 12.146 14.691 21.317 1.00 40.97 96 PRO A CA 1
ATOM 775 C C . PRO A 1 96 ? 11.973 15.614 20.117 1.00 40.97 96 PRO A C 1
ATOM 777 O O . PRO A 1 96 ? 12.490 16.733 20.087 1.00 40.97 96 PRO A O 1
ATOM 780 N N . CYS A 1 97 ? 11.251 15.134 19.119 1.00 42.69 97 CYS A N 1
ATOM 781 C CA . CYS A 1 97 ? 10.662 15.959 18.085 1.00 42.69 97 CYS A CA 1
ATOM 782 C C . CYS A 1 97 ? 9.558 16.826 18.718 1.00 42.69 97 CYS A C 1
ATOM 784 O O . CYS A 1 97 ? 8.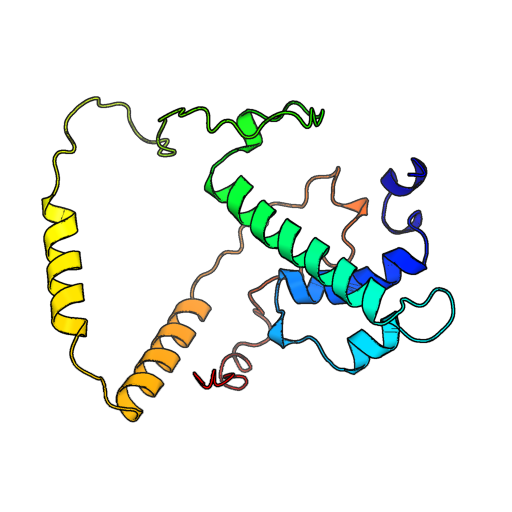375 16.535 18.617 1.00 42.69 97 CYS A O 1
ATOM 786 N N . LEU A 1 98 ? 9.965 17.908 19.381 1.00 39.12 98 LEU A N 1
ATOM 787 C CA . LEU A 1 98 ? 9.148 19.094 19.621 1.00 39.12 98 LEU A CA 1
ATOM 788 C C . LEU A 1 98 ? 10.038 20.310 19.378 1.00 39.12 98 LEU A C 1
ATOM 790 O O . LEU A 1 98 ? 10.803 20.760 20.228 1.00 39.12 98 LEU A O 1
ATOM 794 N N . ARG A 1 99 ? 9.980 20.828 18.152 1.00 40.34 99 ARG A N 1
ATOM 795 C CA . ARG A 1 99 ? 10.536 22.137 17.826 1.00 40.34 99 ARG A CA 1
ATOM 796 C C . ARG A 1 99 ? 9.562 23.188 18.363 1.00 40.34 99 ARG A C 1
ATOM 798 O O . ARG A 1 99 ? 8.624 23.567 17.674 1.00 40.34 99 ARG A O 1
ATOM 805 N N . GLY A 1 100 ? 9.805 23.638 19.588 1.00 38.78 100 GLY A N 1
ATOM 806 C CA . GLY A 1 100 ? 9.115 24.760 20.216 1.00 38.78 100 GLY A CA 1
ATOM 807 C C . GLY A 1 100 ? 9.662 25.000 21.619 1.00 38.78 100 GLY A C 1
ATOM 808 O O . GLY A 1 100 ? 9.272 24.301 22.536 1.00 38.78 100 GLY A O 1
ATOM 809 N N . TYR A 1 101 ? 10.546 25.994 21.740 1.00 35.81 101 TYR A N 1
ATOM 810 C CA . TYR A 1 101 ? 11.143 26.531 22.970 1.00 35.81 101 TYR A CA 1
ATOM 811 C C . TYR A 1 101 ? 12.108 25.622 23.747 1.00 35.81 101 TYR A C 1
ATOM 813 O O . TYR A 1 101 ? 11.759 24.595 24.312 1.00 35.81 101 TYR A O 1
ATOM 821 N N . ALA A 1 102 ? 13.367 26.062 23.786 1.00 45.56 102 ALA A N 1
ATOM 822 C CA . ALA A 1 102 ? 14.334 25.611 24.766 1.00 45.56 102 ALA A CA 1
ATOM 823 C C . ALA A 1 102 ? 13.919 26.149 26.142 1.00 45.56 102 ALA A C 1
ATOM 825 O O . ALA A 1 102 ? 14.022 27.350 26.377 1.00 45.56 102 ALA A O 1
ATOM 826 N N . ASP A 1 103 ? 13.482 25.259 27.024 1.00 37.53 103 ASP A N 1
ATOM 827 C CA . ASP A 1 103 ? 13.703 25.399 28.457 1.00 37.53 103 ASP A CA 1
ATOM 828 C C . ASP A 1 103 ? 14.000 24.009 29.028 1.00 37.53 103 ASP A C 1
ATOM 830 O O . ASP A 1 103 ? 13.222 23.067 28.875 1.00 37.53 103 ASP A O 1
ATOM 834 N N . GLU A 1 104 ? 15.188 23.861 29.605 1.00 46.72 104 GLU A N 1
ATOM 835 C CA . GLU A 1 104 ? 15.564 22.684 30.381 1.00 46.72 104 GLU A CA 1
ATOM 836 C C . GLU A 1 104 ? 14.978 22.872 31.784 1.00 46.72 104 GLU A C 1
ATOM 838 O O . GLU A 1 104 ? 15.657 23.281 32.723 1.00 46.72 104 GLU A O 1
ATOM 843 N N . SER A 1 105 ? 13.678 22.619 31.928 1.00 44.97 105 SER A N 1
ATOM 844 C CA . SER A 1 105 ? 13.055 22.524 33.242 1.00 44.97 105 SER A CA 1
ATOM 845 C C . SER A 1 105 ? 11.892 21.522 33.223 1.00 44.97 105 SER A C 1
ATOM 847 O O . SER A 1 105 ? 10.933 21.653 32.478 1.00 44.97 105 SER A O 1
ATOM 849 N N . VAL A 1 106 ? 12.061 20.467 34.030 1.00 52.56 106 VAL A N 1
ATOM 850 C CA . VAL A 1 106 ? 11.032 19.614 34.653 1.00 52.56 106 VAL A CA 1
ATOM 851 C C . VAL A 1 106 ? 9.940 19.027 33.744 1.00 52.56 106 VAL A C 1
ATOM 853 O O . VAL A 1 106 ? 8.969 19.690 33.418 1.00 52.56 106 VAL A O 1
ATOM 856 N N . ILE A 1 107 ? 9.995 17.712 33.499 1.00 48.38 107 ILE A N 1
ATOM 857 C CA . ILE A 1 107 ? 8.763 16.911 33.395 1.00 48.38 107 ILE A CA 1
ATOM 858 C C . ILE A 1 107 ? 8.951 15.665 34.258 1.00 48.38 107 ILE A C 1
ATOM 860 O O . ILE A 1 107 ? 9.440 14.628 33.812 1.00 48.38 107 ILE A O 1
ATOM 864 N N . SER A 1 108 ? 8.599 15.810 35.530 1.00 57.25 108 SER A N 1
ATOM 865 C CA . SER A 1 108 ? 8.264 14.698 36.412 1.00 57.25 108 SER A CA 1
ATOM 866 C C . SER A 1 108 ? 6.744 14.693 36.575 1.00 57.25 108 SER A C 1
ATOM 868 O O . SER A 1 108 ? 6.250 14.709 37.695 1.00 57.25 108 SER A O 1
ATOM 870 N N . ASP A 1 109 ? 6.007 14.715 35.462 1.00 56.84 109 ASP A N 1
ATOM 871 C CA . ASP A 1 109 ? 4.547 14.821 35.481 1.00 56.84 109 ASP A CA 1
ATOM 872 C C . ASP A 1 109 ? 3.929 13.434 35.279 1.00 56.84 109 ASP A C 1
ATOM 874 O O . ASP A 1 109 ? 3.471 13.068 34.196 1.00 56.84 109 ASP A O 1
ATOM 878 N N . ASP A 1 110 ? 3.921 12.645 36.354 1.00 60.88 110 ASP A N 1
ATOM 879 C CA . ASP A 1 110 ? 3.063 11.453 36.479 1.00 60.88 110 ASP A CA 1
ATOM 880 C C . ASP A 1 110 ? 1.563 11.839 36.511 1.00 60.88 110 ASP A C 1
ATOM 882 O O . ASP A 1 110 ? 0.681 11.028 36.230 1.00 60.88 110 ASP A O 1
ATOM 886 N N . GLU A 1 111 ? 1.271 13.124 36.744 1.00 64.12 111 GLU A N 1
ATOM 887 C CA . GLU A 1 111 ? -0.068 13.725 36.832 1.00 64.12 111 GLU A CA 1
ATOM 888 C C . GLU A 1 111 ? -0.918 13.512 35.559 1.00 64.12 111 GLU A C 1
ATOM 890 O O . GLU A 1 111 ? -2.144 13.427 35.618 1.00 64.12 111 GLU A O 1
ATOM 895 N N . GLY A 1 112 ? -0.279 13.358 34.391 1.00 71.50 112 GLY A N 1
ATOM 896 C CA . GLY A 1 112 ? -0.962 13.049 33.129 1.00 71.50 112 GLY A CA 1
ATOM 897 C C . GLY A 1 112 ? -1.261 11.560 32.910 1.00 71.50 112 GLY A C 1
ATOM 898 O O . GLY A 1 112 ? -2.139 11.219 32.111 1.00 71.50 112 GLY A O 1
ATOM 899 N N . LEU A 1 113 ? -0.552 10.664 33.605 1.00 83.50 113 LEU A N 1
ATOM 900 C CA . LEU A 1 113 ? -0.710 9.213 33.475 1.00 83.50 113 LEU A CA 1
ATOM 901 C C . LEU A 1 113 ? -1.807 8.676 34.396 1.00 83.50 113 LEU A C 1
ATOM 903 O O . LEU A 1 113 ? -2.546 7.774 33.987 1.00 83.50 113 LEU A O 1
ATOM 907 N N . GLU A 1 114 ? -1.974 9.251 35.591 1.00 84.00 114 GLU A N 1
ATOM 908 C CA . GLU A 1 114 ? -2.992 8.816 36.557 1.00 84.00 114 GLU A CA 1
ATOM 909 C C . GLU A 1 114 ? -4.418 8.754 35.966 1.00 84.00 114 GLU A C 1
ATOM 911 O O . GLU A 1 114 ? -5.061 7.702 36.092 1.00 84.00 114 GLU A O 1
ATOM 916 N N . PRO A 1 115 ? -4.919 9.771 35.227 1.00 89.19 115 PRO A N 1
ATOM 917 C CA . PRO A 1 115 ? -6.260 9.726 34.641 1.00 89.19 115 PRO A CA 1
ATOM 918 C C . PRO A 1 115 ? -6.405 8.643 33.564 1.00 89.19 115 PRO A C 1
ATOM 920 O O . PRO A 1 115 ? -7.491 8.089 33.372 1.00 89.19 115 PRO A O 1
ATOM 923 N N . ILE A 1 116 ? -5.323 8.330 32.843 1.00 88.88 116 ILE A N 1
ATOM 924 C CA . ILE A 1 116 ? -5.306 7.268 31.831 1.00 88.88 116 ILE A CA 1
ATOM 925 C C . ILE A 1 116 ? -5.386 5.907 32.526 1.00 88.88 116 ILE A C 1
ATOM 927 O O . ILE A 1 116 ? -6.233 5.090 32.167 1.00 88.88 116 ILE A O 1
ATOM 931 N N . VAL A 1 117 ? -4.564 5.683 33.556 1.00 87.56 117 VAL A N 1
ATOM 932 C CA . VAL A 1 117 ? -4.545 4.436 34.337 1.00 87.56 117 VAL A CA 1
ATOM 933 C C . VAL A 1 117 ? -5.888 4.199 35.028 1.00 87.56 117 VAL A C 1
ATOM 935 O O . VAL A 1 117 ? -6.401 3.078 35.023 1.00 87.56 117 VAL A O 1
ATOM 938 N N . GLU A 1 118 ? -6.502 5.242 35.586 1.00 88.94 118 GLU A N 1
ATOM 939 C CA . GLU A 1 118 ? -7.828 5.144 36.195 1.00 88.94 118 GLU A CA 1
ATOM 940 C C . GLU A 1 118 ? -8.909 4.786 35.159 1.00 88.94 118 GLU A C 1
ATOM 942 O O . GLU A 1 118 ? -9.745 3.912 35.407 1.00 88.94 118 GLU A O 1
ATOM 947 N N . ARG A 1 119 ? -8.869 5.391 33.962 1.00 86.94 119 ARG A N 1
ATOM 948 C CA . ARG A 1 119 ? -9.768 5.024 32.853 1.00 86.94 119 ARG A CA 1
ATOM 949 C C . ARG A 1 119 ? -9.558 3.581 32.397 1.00 86.94 119 ARG A C 1
ATOM 951 O O . ARG A 1 119 ? -10.543 2.881 32.185 1.00 86.94 119 ARG A O 1
ATOM 958 N N . MET A 1 120 ? -8.314 3.108 32.297 1.00 87.25 120 MET A N 1
ATOM 959 C CA . MET A 1 120 ? -8.015 1.716 31.930 1.00 87.25 120 MET A CA 1
ATOM 960 C C . MET A 1 120 ? -8.596 0.718 32.937 1.00 87.25 120 MET A C 1
ATOM 962 O O . MET A 1 120 ? -9.112 -0.318 32.528 1.00 87.25 120 MET A O 1
ATOM 966 N N . LYS A 1 121 ? -8.587 1.044 34.238 1.00 86.56 121 LYS A N 1
ATOM 967 C CA . LYS A 1 121 ? -9.227 0.214 35.274 1.00 86.56 121 LYS A CA 1
ATOM 968 C C . LYS A 1 121 ? -10.751 0.154 35.111 1.00 86.56 121 LYS A C 1
ATOM 970 O O . LYS A 1 121 ? -11.326 -0.922 35.240 1.00 86.56 121 LYS A O 1
ATOM 975 N N . LYS A 1 122 ? -11.400 1.280 34.784 1.00 83.12 122 LYS A N 1
ATOM 976 C CA . LYS A 1 122 ? -12.860 1.353 34.553 1.00 83.12 122 LYS A CA 1
ATOM 977 C C . LYS A 1 122 ? -13.308 0.587 33.300 1.00 83.12 122 LYS A C 1
ATOM 979 O O . LYS A 1 122 ? -14.412 0.061 33.273 1.00 83.12 122 LYS A O 1
ATOM 984 N N . LEU A 1 123 ? -12.448 0.470 32.286 1.00 76.44 123 LEU A N 1
ATOM 985 C CA . LEU A 1 123 ? -12.733 -0.252 31.035 1.00 76.44 123 LEU A CA 1
ATOM 986 C C . LEU A 1 123 ? -12.723 -1.788 31.169 1.00 76.44 123 LEU A C 1
ATOM 988 O O . LEU A 1 123 ? -12.946 -2.478 30.177 1.00 76.44 123 LEU A O 1
ATOM 992 N N . SER A 1 124 ? -12.475 -2.336 32.364 1.00 71.06 124 SER A N 1
ATOM 993 C CA . SER A 1 124 ? -12.553 -3.784 32.607 1.00 71.06 124 SER A CA 1
ATOM 994 C C . SER A 1 124 ? -13.988 -4.329 32.551 1.00 71.06 124 SER A C 1
ATOM 996 O O . SER A 1 124 ? -14.168 -5.546 32.484 1.00 71.06 124 SER A O 1
ATOM 998 N N . GLU A 1 125 ? -15.005 -3.467 32.610 1.00 76.38 125 GLU A N 1
ATOM 999 C CA . GLU A 1 125 ? -16.406 -3.877 32.531 1.00 76.38 125 GLU A CA 1
ATOM 1000 C C . GLU A 1 125 ? -16.835 -4.129 31.071 1.00 76.38 125 GLU A C 1
ATOM 1002 O O . GLU A 1 125 ? -16.544 -3.317 30.187 1.00 76.38 125 GLU A O 1
ATOM 1007 N N . PRO A 1 126 ? -17.532 -5.243 30.776 1.00 73.12 126 PRO A N 1
ATOM 1008 C CA . PRO A 1 126 ? -17.972 -5.539 29.420 1.00 73.12 126 PRO A CA 1
ATOM 1009 C C . PRO A 1 126 ? -19.103 -4.593 28.989 1.00 73.12 126 PRO A C 1
ATOM 1011 O O . PRO A 1 126 ? -20.197 -4.613 29.548 1.00 73.12 126 PRO A O 1
ATOM 1014 N N . ALA A 1 127 ? -18.850 -3.792 27.951 1.00 79.38 127 ALA A N 1
ATOM 1015 C CA . ALA A 1 127 ? -19.867 -2.958 27.311 1.00 79.38 127 ALA A CA 1
ATOM 1016 C C . ALA A 1 127 ? -20.905 -3.804 26.554 1.00 79.38 127 ALA A C 1
ATOM 1018 O O . ALA A 1 127 ? -20.576 -4.841 25.966 1.00 79.38 127 ALA A O 1
ATOM 1019 N N . THR A 1 128 ? -22.148 -3.322 26.502 1.00 85.38 128 THR A N 1
ATOM 1020 C CA . THR A 1 128 ? -23.212 -3.995 25.740 1.00 85.38 128 THR A CA 1
ATOM 1021 C C . THR A 1 128 ? -22.952 -3.927 24.231 1.00 85.38 128 THR A C 1
ATOM 1023 O O . THR A 1 128 ? -22.259 -3.038 23.736 1.00 85.38 128 THR A O 1
ATOM 1026 N N . GLU A 1 129 ? -23.512 -4.862 23.462 1.00 82.81 129 GLU A N 1
ATOM 1027 C CA . GLU A 1 129 ? -23.335 -4.891 22.003 1.00 82.81 129 GLU A CA 1
ATOM 1028 C C . GLU A 1 129 ? -23.839 -3.606 21.325 1.00 82.81 129 GLU A C 1
ATOM 1030 O O . GLU A 1 129 ? -23.141 -3.031 20.492 1.00 82.81 129 GLU A O 1
ATOM 1035 N N . GLN A 1 130 ? -25.002 -3.103 21.747 1.00 84.00 130 GLN A N 1
ATOM 1036 C CA . GLN A 1 130 ? -25.579 -1.860 21.225 1.00 84.00 130 GLN A CA 1
ATOM 1037 C C . GLN A 1 130 ? -24.675 -0.651 21.493 1.00 84.00 130 GLN A C 1
ATOM 1039 O O . GLN A 1 130 ? -24.428 0.159 20.603 1.00 84.00 130 GLN A O 1
ATOM 1044 N N . GLU A 1 131 ? -24.123 -0.557 22.700 1.00 85.38 131 GLU A N 1
ATOM 1045 C CA . GLU A 1 131 ? -23.205 0.512 23.093 1.00 85.38 131 GLU A CA 1
ATOM 1046 C C . GLU A 1 131 ? -21.880 0.452 22.312 1.00 85.38 131 GLU A C 1
ATOM 1048 O O . GLU A 1 131 ? -21.327 1.485 21.932 1.00 85.38 131 GLU A O 1
ATOM 1053 N N . ARG A 1 132 ? -21.375 -0.753 22.013 1.00 82.69 132 ARG A N 1
ATOM 1054 C CA . ARG A 1 132 ? -20.179 -0.946 21.174 1.00 82.69 132 ARG A CA 1
ATOM 1055 C C . ARG A 1 132 ? -20.397 -0.453 19.743 1.00 82.69 132 ARG A C 1
ATOM 1057 O O . ARG A 1 132 ? -19.503 0.191 19.196 1.00 82.69 132 ARG A O 1
ATOM 1064 N N . ILE A 1 133 ? -21.567 -0.723 19.160 1.00 82.62 133 ILE A N 1
ATOM 1065 C CA . ILE A 1 133 ? -21.927 -0.261 17.809 1.00 82.62 133 ILE A CA 1
ATOM 1066 C C . ILE A 1 133 ? -22.024 1.269 17.777 1.00 82.62 133 ILE A C 1
ATOM 1068 O O . ILE A 1 133 ? -21.384 1.902 16.942 1.00 82.62 133 ILE A O 1
ATOM 1072 N N . GLN A 1 134 ? -22.727 1.874 18.740 1.00 85.06 134 GLN A N 1
ATOM 1073 C CA . GLN A 1 134 ? -22.862 3.335 18.826 1.00 85.06 134 GLN A CA 1
ATOM 1074 C C . GLN A 1 134 ? -21.506 4.041 18.980 1.00 85.06 134 GLN A C 1
ATOM 1076 O O . GLN A 1 134 ? -21.246 5.053 18.330 1.00 85.06 134 GLN A O 1
ATOM 1081 N N . ARG A 1 135 ? -20.604 3.493 19.809 1.00 85.12 135 ARG A N 1
ATOM 1082 C CA . ARG A 1 135 ? -19.236 4.021 19.956 1.00 85.12 135 ARG A CA 1
ATOM 1083 C C . ARG A 1 135 ? -18.446 3.954 18.654 1.00 85.12 135 ARG A C 1
ATOM 1085 O O . ARG A 1 135 ? -17.711 4.890 18.351 1.00 85.12 135 ARG A O 1
ATOM 1092 N N . TYR A 1 136 ? -18.581 2.865 17.901 1.00 82.81 136 TYR A N 1
ATOM 1093 C CA . TYR A 1 136 ? -17.921 2.727 16.607 1.00 82.81 136 TYR A CA 1
ATOM 1094 C C . TYR A 1 136 ? -18.406 3.792 15.615 1.00 82.81 136 TYR A C 1
ATOM 1096 O O . TYR A 1 136 ? -17.579 4.475 15.014 1.00 82.81 136 TYR A O 1
ATOM 1104 N N . GLU A 1 137 ? -19.721 3.985 15.490 1.00 81.62 137 GLU A N 1
ATOM 1105 C CA . GLU A 1 137 ? -20.307 4.997 14.598 1.00 81.62 137 GLU A CA 1
ATOM 1106 C C . GLU A 1 137 ? -19.843 6.418 14.951 1.00 81.62 137 GLU A C 1
ATOM 1108 O O . GLU A 1 137 ? -19.482 7.189 14.061 1.00 81.62 137 GLU A O 1
ATOM 1113 N N . LEU A 1 138 ? -19.760 6.739 16.248 1.00 84.06 138 LEU A N 1
ATOM 1114 C CA . LEU A 1 138 ? -19.252 8.026 16.729 1.00 84.06 138 LEU A CA 1
ATOM 1115 C C . LEU A 1 138 ? -17.778 8.262 16.354 1.00 84.06 138 LEU A C 1
ATOM 1117 O O . LEU A 1 138 ? -17.408 9.360 15.938 1.00 84.06 138 LEU A O 1
ATOM 1121 N N . VAL A 1 139 ? -16.916 7.251 16.494 1.00 80.31 139 VAL A N 1
ATOM 1122 C CA . VAL A 1 139 ? -15.499 7.370 16.103 1.00 80.31 139 VAL A CA 1
ATOM 1123 C C . VAL A 1 139 ? -15.373 7.545 14.588 1.00 80.31 139 VAL A C 1
ATOM 1125 O O . VAL A 1 139 ? -14.589 8.373 14.129 1.00 80.31 139 VAL A O 1
ATOM 1128 N N . GLN A 1 140 ? -16.172 6.816 13.804 1.00 74.81 140 GLN A N 1
ATOM 1129 C CA . GLN A 1 140 ? -16.190 6.961 12.346 1.00 74.81 140 GLN A CA 1
ATOM 1130 C C . GLN A 1 140 ? -16.589 8.379 11.913 1.00 74.81 140 GLN A C 1
ATOM 1132 O O . GLN A 1 140 ? -15.957 8.930 11.009 1.00 74.81 140 GLN A O 1
ATOM 1137 N N . SER A 1 141 ? -17.578 9.006 12.568 1.00 72.31 141 SER A N 1
ATOM 1138 C CA . SER A 1 141 ? -17.963 10.384 12.236 1.00 72.31 141 SER A CA 1
ATOM 1139 C C . SER A 1 141 ? -16.849 11.394 12.529 1.00 72.31 141 SER A C 1
ATOM 1141 O O . SER A 1 141 ? -16.614 12.278 11.716 1.00 72.31 141 SER A O 1
ATOM 1143 N N . GLN A 1 142 ? -16.107 11.233 13.631 1.00 74.31 142 GLN A N 1
ATOM 1144 C CA . GLN A 1 142 ? -15.007 12.142 14.000 1.00 74.31 142 GLN A CA 1
ATOM 1145 C C . GLN A 1 142 ? -13.827 12.095 13.017 1.00 74.31 142 GLN A C 1
ATOM 1147 O O . GLN A 1 142 ? -13.179 13.110 12.763 1.00 74.31 142 GLN A O 1
ATOM 1152 N N . LEU A 1 143 ? -13.547 10.923 12.442 1.00 67.06 143 LEU A N 1
ATOM 1153 C CA . LEU A 1 143 ? -12.472 10.750 11.459 1.00 67.06 143 LEU A CA 1
ATOM 1154 C C . LEU A 1 143 ? -12.770 11.445 10.121 1.00 67.06 143 LEU A C 1
ATOM 1156 O O . LEU A 1 143 ? -11.839 11.757 9.382 1.00 67.06 143 LEU A O 1
ATOM 1160 N N . CYS A 1 144 ? -14.044 11.700 9.810 1.00 57.81 144 CYS A N 1
ATOM 1161 C CA . CYS A 1 144 ? -14.452 12.356 8.567 1.00 57.81 144 CYS A CA 1
ATOM 1162 C C . CYS A 1 144 ? -14.217 13.877 8.570 1.00 57.81 144 CYS A C 1
ATOM 1164 O O . CYS A 1 144 ? -14.124 14.460 7.493 1.00 57.81 144 CYS A O 1
ATOM 1166 N N . ASP A 1 145 ? -14.095 14.503 9.746 1.00 54.44 145 ASP A N 1
ATOM 1167 C CA . ASP A 1 145 ? -13.978 15.963 9.900 1.00 54.44 145 ASP A CA 1
ATOM 1168 C C . ASP A 1 145 ? -12.519 16.458 9.984 1.00 54.44 145 ASP A C 1
ATOM 1170 O O . ASP A 1 145 ? -12.258 17.658 10.074 1.00 54.44 145 ASP A O 1
ATOM 1174 N N . SER A 1 146 ? -11.544 15.545 9.967 1.00 57.12 146 SER A N 1
ATOM 1175 C CA . SER A 1 146 ? -10.120 15.885 10.060 1.00 57.12 146 SER A CA 1
ATOM 1176 C C . SER A 1 146 ? -9.543 16.235 8.684 1.00 57.12 146 SER A C 1
ATOM 1178 O O . SER A 1 146 ? -8.998 15.378 7.986 1.00 57.12 146 SER A O 1
ATOM 1180 N N . ASP A 1 147 ? -9.629 17.508 8.293 1.00 50.25 147 ASP A N 1
ATOM 1181 C CA . ASP A 1 147 ? -8.973 18.033 7.090 1.00 50.25 147 ASP A CA 1
ATOM 1182 C C . ASP A 1 147 ? -7.445 17.888 7.207 1.00 50.25 147 ASP A C 1
ATOM 1184 O O . ASP A 1 147 ? -6.765 18.660 7.879 1.00 50.25 147 ASP A O 1
ATOM 1188 N N . THR A 1 148 ? -6.884 16.879 6.536 1.00 53.84 148 THR A N 1
ATOM 1189 C CA . THR A 1 148 ? -5.425 16.664 6.455 1.00 53.84 148 THR A CA 1
ATOM 1190 C C . THR A 1 148 ? -4.856 17.129 5.108 1.00 53.84 148 THR A C 1
ATOM 1192 O O . THR A 1 148 ? -3.781 16.696 4.697 1.00 53.84 148 THR A O 1
ATOM 1195 N N . SER A 1 149 ? -5.576 17.989 4.377 1.00 50.75 149 SER A N 1
ATOM 1196 C CA . SER A 1 149 ? -5.172 18.464 3.050 1.00 50.75 149 SER A CA 1
ATOM 1197 C C . SER A 1 149 ? -4.083 19.537 3.145 1.00 50.75 149 SER A C 1
ATOM 1199 O O . SER A 1 149 ? -4.304 20.709 2.843 1.00 50.75 149 SER A O 1
ATOM 1201 N N . ALA A 1 150 ? -2.886 19.140 3.563 1.00 48.09 150 ALA A N 1
ATOM 1202 C CA . ALA A 1 150 ? -1.687 19.868 3.193 1.00 48.09 150 ALA A CA 1
ATOM 1203 C C . ALA A 1 150 ? -1.332 19.436 1.763 1.00 48.09 150 ALA A C 1
ATOM 1205 O O . ALA A 1 150 ? -0.734 18.379 1.563 1.00 48.09 150 ALA A O 1
ATOM 1206 N N . ASP A 1 151 ? -1.756 20.224 0.770 1.00 53.66 151 ASP A N 1
ATOM 1207 C CA . ASP A 1 151 ? -1.297 20.105 -0.620 1.00 53.66 151 ASP A CA 1
ATOM 1208 C C . ASP A 1 151 ? 0.183 20.502 -0.690 1.00 53.66 151 ASP A C 1
ATOM 1210 O O . ASP A 1 151 ? 0.564 21.608 -1.067 1.00 53.66 151 ASP A O 1
ATOM 1214 N N . ASN A 1 152 ? 1.034 19.598 -0.220 1.00 57.31 152 ASN A N 1
ATOM 1215 C CA . ASN A 1 152 ? 2.463 19.667 -0.427 1.00 57.31 152 ASN A CA 1
ATOM 1216 C C . ASN A 1 152 ? 2.716 18.868 -1.701 1.00 57.31 152 ASN A C 1
ATOM 1218 O O . ASN A 1 152 ? 2.679 17.637 -1.678 1.00 57.31 152 ASN A O 1
ATOM 1222 N N . GLY A 1 153 ? 2.895 19.570 -2.821 1.00 66.25 153 GLY A N 1
ATOM 1223 C CA . GLY A 1 153 ? 3.158 18.944 -4.114 1.00 66.25 153 GLY A CA 1
ATOM 1224 C C . GLY A 1 153 ? 4.220 17.841 -4.016 1.00 66.25 153 GLY A C 1
ATOM 1225 O O . GLY A 1 153 ? 5.178 17.948 -3.250 1.00 66.25 153 GLY A O 1
ATOM 1226 N N . LEU A 1 154 ? 4.030 16.766 -4.786 1.00 75.94 154 LEU A N 1
ATOM 1227 C CA . LEU A 1 154 ? 4.940 15.619 -4.778 1.00 75.94 154 LEU A CA 1
ATOM 1228 C C . LEU A 1 154 ? 6.378 16.043 -5.097 1.00 75.94 154 LEU A C 1
ATOM 1230 O O . LEU A 1 154 ? 6.603 16.845 -6.008 1.00 75.94 154 LEU A O 1
ATOM 1234 N N . ASP A 1 155 ? 7.335 15.435 -4.394 1.00 82.81 155 ASP A N 1
ATOM 1235 C CA . ASP A 1 155 ? 8.764 15.559 -4.683 1.00 82.81 155 ASP A CA 1
ATOM 1236 C C . ASP A 1 155 ? 9.018 15.288 -6.185 1.00 82.81 155 ASP A C 1
ATOM 1238 O O . ASP A 1 155 ? 8.537 14.267 -6.705 1.00 82.81 155 ASP A O 1
ATOM 1242 N N . PRO A 1 156 ? 9.730 16.177 -6.910 1.00 84.94 156 PRO A N 1
ATOM 1243 C CA . PRO A 1 156 ? 10.031 15.991 -8.329 1.00 84.94 156 PRO A CA 1
ATOM 1244 C C . PRO A 1 156 ? 10.719 14.656 -8.644 1.00 84.94 156 PRO A C 1
ATOM 1246 O O . PRO A 1 156 ? 10.492 14.128 -9.731 1.00 84.94 156 PRO A O 1
ATOM 1249 N N . ASP A 1 157 ? 11.488 14.088 -7.710 1.00 86.62 157 ASP A N 1
ATOM 1250 C CA . ASP A 1 157 ? 12.164 12.797 -7.885 1.00 86.62 157 ASP A CA 1
ATOM 1251 C C . ASP A 1 157 ? 11.173 11.612 -7.830 1.00 86.62 157 ASP A C 1
ATOM 1253 O O . ASP A 1 157 ? 11.415 10.558 -8.418 1.00 86.62 157 ASP A O 1
ATOM 1257 N N . VAL A 1 158 ? 10.028 11.775 -7.157 1.00 87.62 158 VAL A N 1
ATOM 1258 C CA . VAL A 1 158 ? 9.001 10.729 -6.976 1.00 87.62 158 VAL A CA 1
ATOM 1259 C C . VAL A 1 158 ? 7.861 10.862 -7.986 1.00 87.62 158 VAL A C 1
ATOM 1261 O O . VAL A 1 158 ? 7.253 9.865 -8.380 1.00 87.62 158 VAL A O 1
ATOM 1264 N N . LYS A 1 159 ? 7.583 12.081 -8.457 1.00 88.88 159 LYS A N 1
ATOM 1265 C CA . LYS A 1 159 ? 6.501 12.387 -9.404 1.00 88.88 159 LYS A CA 1
ATOM 1266 C C . LYS A 1 159 ? 6.452 11.478 -10.651 1.00 88.88 159 LYS A C 1
ATOM 1268 O O . LYS A 1 159 ? 5.347 11.086 -11.020 1.00 88.88 159 LYS A O 1
ATOM 1273 N N . PRO A 1 160 ? 7.573 11.062 -11.280 1.00 92.69 160 PRO A N 1
ATOM 1274 C CA . PRO A 1 160 ? 7.547 10.141 -12.425 1.00 92.69 160 PRO A CA 1
ATOM 1275 C C . PRO A 1 160 ? 6.995 8.739 -12.109 1.00 92.69 160 PRO A C 1
ATOM 1277 O O . PRO A 1 160 ? 6.743 7.952 -13.027 1.00 92.69 160 PRO A O 1
ATOM 1280 N N . PHE A 1 161 ? 6.829 8.407 -10.824 1.00 92.62 161 PHE A N 1
ATOM 1281 C CA . PHE A 1 161 ? 6.358 7.109 -10.346 1.00 92.62 161 PHE A CA 1
ATOM 1282 C C . PHE A 1 161 ? 4.906 7.104 -9.853 1.00 92.62 161 PHE A C 1
ATOM 1284 O O . PHE A 1 161 ? 4.441 6.081 -9.346 1.00 92.62 161 PHE A O 1
ATOM 1291 N N . VAL A 1 162 ? 4.186 8.222 -9.985 1.00 90.50 162 VAL A N 1
ATOM 1292 C CA . VAL A 1 162 ? 2.813 8.379 -9.489 1.00 90.50 162 VAL A CA 1
ATOM 1293 C C . VAL A 1 162 ? 1.930 8.971 -10.589 1.00 90.50 162 VAL A C 1
ATOM 1295 O O . VAL A 1 162 ? 2.179 10.075 -11.059 1.00 90.50 162 VAL A O 1
ATOM 1298 N N . GLU A 1 163 ? 0.891 8.242 -10.998 1.00 86.19 163 GLU A N 1
ATOM 1299 C CA . GLU A 1 163 ? -0.091 8.683 -12.000 1.00 86.19 163 GLU A CA 1
ATOM 1300 C C . GLU A 1 163 ? -1.267 9.450 -11.368 1.00 86.19 163 GLU A C 1
ATOM 1302 O O . GLU A 1 163 ? -1.760 10.405 -11.959 1.00 86.19 163 GLU A O 1
ATOM 1307 N N . ASP A 1 164 ? -1.699 9.068 -10.161 1.00 82.56 164 ASP A N 1
ATOM 1308 C CA . ASP A 1 164 ? -2.897 9.602 -9.495 1.00 82.56 164 ASP A CA 1
ATOM 1309 C C . ASP A 1 164 ? -2.546 10.193 -8.122 1.00 82.56 164 ASP A C 1
ATOM 1311 O O . ASP A 1 164 ? -2.794 9.598 -7.073 1.00 82.56 164 ASP A O 1
ATOM 1315 N N . SER A 1 165 ? -1.902 11.364 -8.127 1.00 82.12 165 SER A N 1
ATOM 1316 C CA . SER A 1 165 ? -1.438 12.029 -6.900 1.00 82.12 165 SER A CA 1
ATOM 1317 C C . SER A 1 165 ? -2.570 12.540 -6.004 1.00 82.12 165 SER A C 1
ATOM 1319 O O . SER A 1 165 ? -2.323 12.863 -4.848 1.00 82.12 165 SER A O 1
ATOM 1321 N N . GLY A 1 166 ? -3.794 12.645 -6.534 1.00 81.25 166 GLY A N 1
ATOM 1322 C CA . GLY A 1 166 ? -4.981 13.048 -5.777 1.00 81.25 166 GLY A CA 1
ATOM 1323 C C . GLY A 1 166 ? -5.643 11.894 -5.020 1.00 81.25 166 GLY A C 1
ATOM 1324 O O . GLY A 1 166 ? -6.495 12.132 -4.161 1.00 81.25 166 GLY A O 1
ATOM 1325 N N . TYR A 1 167 ? -5.263 10.646 -5.310 1.00 85.25 167 TYR A N 1
ATOM 1326 C CA . TYR A 1 167 ? -5.791 9.481 -4.615 1.00 85.25 167 TYR A CA 1
ATOM 1327 C C . TYR A 1 167 ? -5.242 9.418 -3.187 1.00 85.25 167 TYR A C 1
ATOM 1329 O O . TYR A 1 167 ? -4.048 9.244 -2.966 1.00 85.25 167 TYR A O 1
ATOM 1337 N N . SER A 1 168 ? -6.124 9.556 -2.199 1.00 82.88 168 SER A N 1
ATOM 1338 C CA . SER A 1 168 ? -5.754 9.613 -0.783 1.00 82.88 168 SER A CA 1
ATOM 1339 C C . SER A 1 168 ? -6.759 8.869 0.098 1.00 82.88 168 SER A C 1
ATOM 1341 O O . SER A 1 168 ? -7.790 8.392 -0.383 1.00 82.88 168 SER A O 1
ATOM 1343 N N . TYR A 1 169 ? -6.454 8.736 1.393 1.00 78.56 169 TYR A N 1
ATOM 1344 C CA . TYR A 1 169 ? -7.328 8.063 2.363 1.00 78.56 169 TYR A CA 1
ATOM 1345 C C . TYR A 1 169 ? -8.713 8.721 2.432 1.00 78.56 169 TYR A C 1
ATOM 1347 O O . TYR A 1 169 ? -9.732 8.033 2.355 1.00 78.56 169 TYR A O 1
ATOM 1355 N N . LEU A 1 170 ? -8.748 10.055 2.502 1.00 70.19 170 LEU A N 1
ATOM 1356 C CA . LEU A 1 170 ? -9.987 10.821 2.532 1.00 70.19 170 LEU A CA 1
ATOM 1357 C C . LEU A 1 170 ? -10.584 10.901 1.125 1.00 70.19 170 LEU A C 1
ATOM 1359 O O . LEU A 1 170 ? -9.925 11.289 0.160 1.00 70.19 170 LEU A O 1
ATOM 1363 N N . ASP A 1 171 ? -11.853 10.522 0.999 1.00 61.66 171 ASP A N 1
ATOM 1364 C CA . ASP A 1 171 ? -12.628 10.744 -0.216 1.00 61.66 171 ASP A CA 1
ATOM 1365 C C . ASP A 1 171 ? -13.592 11.911 -0.015 1.00 61.66 171 ASP A C 1
ATOM 1367 O O . ASP A 1 171 ? -14.759 11.724 0.336 1.00 61.66 171 ASP A O 1
ATOM 1371 N N . CYS A 1 172 ? -13.121 13.134 -0.263 1.00 50.09 172 CYS A N 1
ATOM 1372 C CA . CYS A 1 172 ? -13.967 14.327 -0.171 1.00 50.09 172 CYS A CA 1
ATOM 1373 C C . CYS A 1 172 ? -15.148 14.298 -1.163 1.00 50.09 172 CYS A C 1
ATOM 1375 O O . CYS A 1 172 ? -16.097 15.065 -0.999 1.00 50.09 172 CYS A O 1
ATOM 1377 N N . SER A 1 173 ? -15.135 13.402 -2.163 1.00 48.19 173 SER A N 1
ATOM 1378 C CA . SER A 1 173 ? -16.242 13.224 -3.110 1.00 48.19 173 SER A CA 1
ATOM 1379 C C . SER A 1 173 ? -17.375 12.338 -2.575 1.00 48.19 173 SER A C 1
ATOM 1381 O O . SER A 1 173 ? -18.458 12.299 -3.160 1.00 48.19 173 SER A O 1
ATOM 1383 N N . ARG A 1 174 ? -17.171 11.642 -1.445 1.00 52.72 174 ARG A N 1
ATOM 1384 C CA . ARG A 1 174 ? -18.120 10.660 -0.904 1.00 52.72 174 ARG A CA 1
ATOM 1385 C C . ARG A 1 174 ? -18.317 10.795 0.606 1.00 52.72 174 ARG A C 1
ATOM 1387 O O . ARG A 1 174 ? -18.122 9.838 1.352 1.00 52.72 174 ARG A O 1
ATOM 1394 N N . ARG A 1 175 ? -18.899 11.919 1.038 1.00 51.00 175 ARG A N 1
ATOM 1395 C CA . ARG A 1 175 ? -19.510 12.076 2.381 1.00 51.00 175 ARG A CA 1
ATOM 1396 C C . ARG A 1 175 ? -20.602 11.028 2.715 1.00 51.00 175 ARG A C 1
ATOM 1398 O O . ARG A 1 175 ? -21.148 11.057 3.806 1.00 51.00 175 ARG A O 1
ATOM 1405 N N . GLN A 1 176 ? -20.942 10.115 1.795 1.00 43.91 176 GLN A N 1
ATOM 1406 C CA . GLN A 1 176 ? -22.023 9.126 1.930 1.00 43.91 176 GLN A CA 1
ATOM 1407 C C . GLN A 1 176 ? -21.548 7.661 2.040 1.00 43.91 176 GLN A C 1
ATOM 1409 O O . GLN A 1 176 ? -22.326 6.815 2.465 1.00 43.91 176 GLN A O 1
ATOM 1414 N N . PHE A 1 177 ? -20.297 7.323 1.682 1.00 42.12 177 PHE A N 1
ATOM 1415 C CA . PHE A 1 177 ? -19.846 5.913 1.650 1.00 42.12 177 PHE A CA 1
ATOM 1416 C C . PHE A 1 177 ? -19.264 5.399 2.972 1.00 42.12 177 PHE A C 1
ATOM 1418 O O . PHE A 1 177 ? -19.301 4.193 3.213 1.00 42.12 177 PHE A O 1
ATOM 1425 N N . ALA A 1 178 ? -18.756 6.284 3.838 1.00 45.03 178 ALA A N 1
ATOM 1426 C CA . ALA A 1 178 ? -18.181 5.891 5.129 1.00 45.03 178 ALA A CA 1
ATOM 1427 C C . ALA A 1 178 ? -19.206 5.214 6.066 1.00 45.03 178 ALA A C 1
ATOM 1429 O O . ALA A 1 178 ? -18.822 4.464 6.955 1.00 45.03 178 ALA A O 1
ATOM 1430 N N . GLN A 1 179 ? -20.510 5.395 5.819 1.00 45.69 179 GLN A N 1
ATOM 1431 C CA . GLN A 1 179 ? -21.577 4.721 6.565 1.00 45.69 179 GLN A CA 1
ATOM 1432 C C . GLN A 1 179 ? -21.862 3.272 6.120 1.00 45.69 179 GLN A C 1
ATOM 1434 O O . GLN A 1 179 ? -22.559 2.565 6.839 1.00 45.69 179 GLN A O 1
ATOM 1439 N N . GLN A 1 180 ? -21.370 2.801 4.964 1.00 46.72 180 GLN A N 1
ATOM 1440 C CA . GLN A 1 180 ? -21.881 1.561 4.343 1.00 46.72 180 GLN A CA 1
ATOM 1441 C C . GLN A 1 180 ? -20.936 0.353 4.319 1.00 46.72 180 GLN A C 1
ATOM 1443 O O . GLN A 1 180 ? -21.363 -0.719 3.899 1.00 46.72 180 GLN A O 1
ATOM 1448 N N . SER A 1 181 ? -19.685 0.471 4.765 1.00 55.88 181 SER A N 1
ATOM 1449 C CA . SER A 1 181 ? -18.737 -0.653 4.705 1.00 55.88 181 SER A CA 1
ATOM 1450 C C . SER A 1 181 ? -18.072 -0.926 6.051 1.00 55.88 181 SER A C 1
ATOM 1452 O O . SER A 1 181 ? -16.847 -0.930 6.160 1.00 55.88 181 SER A O 1
ATOM 1454 N N . SER A 1 182 ? -18.875 -1.173 7.086 1.00 64.62 182 SER A N 1
ATOM 1455 C CA . SER A 1 182 ? -18.371 -1.764 8.324 1.00 64.62 182 SER A CA 1
ATOM 1456 C C . SER A 1 182 ? -18.008 -3.233 8.075 1.00 64.62 182 SER A C 1
ATOM 1458 O O . SER A 1 182 ? -18.827 -4.042 7.642 1.00 64.62 182 SER A O 1
ATOM 1460 N N . PHE A 1 183 ? -16.745 -3.585 8.315 1.00 70.06 183 PHE A N 1
ATOM 1461 C CA . PHE A 1 183 ? -16.286 -4.971 8.268 1.00 70.06 183 PHE A CA 1
ATOM 1462 C C . PHE A 1 183 ? -16.245 -5.529 9.690 1.00 70.06 183 PHE A C 1
ATOM 1464 O O . PHE A 1 183 ? -15.521 -5.017 10.544 1.00 70.06 183 PHE A O 1
ATOM 1471 N N . ILE A 1 184 ? -17.034 -6.570 9.956 1.00 75.31 184 ILE A N 1
ATOM 1472 C CA . ILE A 1 184 ? -17.095 -7.197 11.278 1.00 75.31 184 ILE A CA 1
ATOM 1473 C C . ILE A 1 184 ? -15.909 -8.153 11.419 1.00 75.31 184 ILE A C 1
ATOM 1475 O O . ILE A 1 184 ? -15.855 -9.196 10.770 1.00 75.31 184 ILE A O 1
ATOM 1479 N N . LEU A 1 185 ? -14.971 -7.813 12.301 1.00 73.19 185 LEU A N 1
ATOM 1480 C CA . LEU A 1 185 ? -13.953 -8.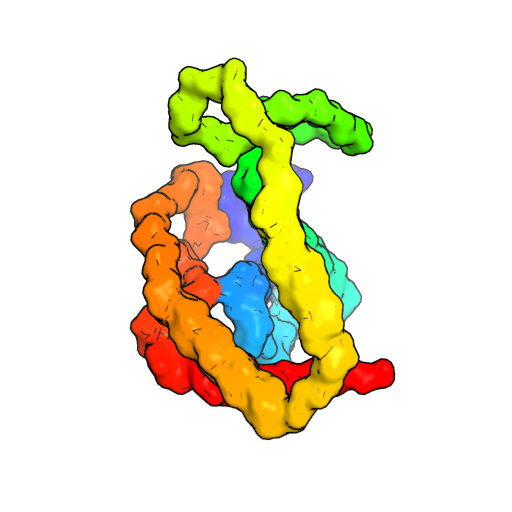753 12.761 1.00 73.19 185 LEU A CA 1
ATOM 1481 C C . LEU A 1 185 ? -14.597 -9.708 13.772 1.00 73.19 185 LEU A C 1
ATOM 1483 O O . LEU A 1 185 ? -14.870 -9.326 14.910 1.00 73.19 185 LEU A O 1
ATOM 1487 N N . GLN A 1 186 ? -14.858 -10.948 13.359 1.00 71.31 186 GLN A N 1
ATOM 1488 C CA . GLN A 1 186 ? -15.178 -12.021 14.298 1.00 71.31 186 GLN A CA 1
ATOM 1489 C C . GLN A 1 186 ? -13.874 -12.475 14.958 1.00 71.31 186 GLN A C 1
ATOM 1491 O O . GLN A 1 186 ? -12.975 -12.978 14.285 1.00 71.31 186 GLN A O 1
ATOM 1496 N N . VAL A 1 187 ? -13.751 -12.253 16.266 1.00 57.59 187 VAL A N 1
ATOM 1497 C CA . VAL A 1 187 ? -12.683 -12.860 17.068 1.00 57.59 187 VAL A CA 1
ATOM 1498 C C . VAL A 1 187 ? -13.032 -14.345 17.195 1.00 57.59 187 VAL A C 1
ATOM 1500 O O . VAL A 1 187 ? -14.098 -14.664 17.722 1.00 57.59 187 VAL A O 1
ATOM 1503 N N . LEU A 1 188 ? -12.190 -15.210 16.619 1.00 40.25 188 LEU A N 1
ATOM 1504 C CA . LEU A 1 188 ? -12.292 -16.672 16.719 1.00 40.25 188 LEU A CA 1
ATOM 1505 C C . LEU A 1 188 ? -11.930 -17.164 18.123 1.00 40.25 188 LEU A C 1
ATOM 1507 O O . LEU A 1 188 ? -11.018 -16.559 18.733 1.00 40.25 188 LEU A O 1
#